Protein AF-A0A4P5T7S2-F1 (afdb_monomer_lite)

Foldseek 3Di:
DPPVVVVCVVDPVSVVVVVCVVVVVVVCVPPVVVVVPPPLQDDFPQDAADALLLVLLLVVCVVVVVLAAEAQFQDPDPVSCVVQNDGDGSNNCPLPVVGSGHPHHNDYYLLRQAPPDALQLLLVCQQPVCVVPVPDPDDHNVCQQVAARPQVCSLVVVVVSVVVPRPQDPLSSVCRSVLSLQQQADPDDCPSVCVRGNDPQHRYNRNPDRPGHTSSNSNSSNSNCRNVRGDCPPDDDDPDDPQPPVSVVVVVVVVVVVVVVVVVVVVVVVVVVVVVVVVVPDDDDDDDDDDDDDDDDPDDDDDDDDDDDDDDDDDDDDDDDDDDDDDDDDDDDDDDDDDDDDDDDDDDD

Structure (mmCIF, N/CA/C/O backbone):
data_AF-A0A4P5T7S2-F1
#
_entry.id   AF-A0A4P5T7S2-F1
#
loop_
_atom_site.group_PDB
_atom_site.id
_atom_site.type_symbol
_atom_site.label_atom_id
_atom_site.label_alt_id
_atom_site.label_comp_id
_atom_site.label_asym_id
_atom_site.label_entity_id
_atom_site.label_seq_id
_atom_site.pdbx_PDB_ins_code
_atom_site.Cartn_x
_atom_site.Cartn_y
_atom_site.Cartn_z
_atom_site.occupancy
_atom_site.B_iso_or_equiv
_atom_site.auth_seq_id
_atom_site.auth_comp_id
_atom_site.auth_asym_id
_atom_site.auth_atom_id
_atom_site.pdbx_PDB_model_num
ATOM 1 N N . MET A 1 1 ? 35.607 3.920 -42.012 1.00 50.94 1 MET A N 1
ATOM 2 C CA . MET A 1 1 ? 34.462 3.379 -41.242 1.00 50.94 1 MET A CA 1
ATOM 3 C C . MET A 1 1 ? 33.111 4.025 -41.580 1.00 50.94 1 MET A C 1
ATOM 5 O O . MET A 1 1 ? 32.111 3.364 -41.358 1.00 50.94 1 MET A O 1
ATOM 9 N N . LEU A 1 2 ? 33.037 5.221 -42.192 1.00 57.06 2 LEU A N 1
ATOM 10 C CA . LEU A 1 2 ? 31.757 5.911 -42.463 1.00 57.06 2 LEU A CA 1
ATOM 11 C C . LEU A 1 2 ? 30.868 5.343 -43.599 1.00 57.06 2 LEU A C 1
ATOM 13 O O . LEU A 1 2 ? 29.686 5.653 -43.637 1.00 57.06 2 LEU A O 1
ATOM 17 N N . HIS A 1 3 ? 31.366 4.480 -44.495 1.00 61.34 3 HIS A N 1
ATOM 18 C CA . HIS A 1 3 ? 30.567 3.980 -45.636 1.00 61.34 3 HIS A CA 1
ATOM 19 C C . HIS A 1 3 ? 29.549 2.863 -45.309 1.00 61.34 3 HIS A C 1
ATOM 21 O O . HIS A 1 3 ? 28.805 2.445 -46.193 1.00 61.34 3 HIS A O 1
ATOM 27 N N . HIS A 1 4 ? 29.501 2.352 -44.072 1.00 66.38 4 HIS A N 1
ATOM 28 C CA . HIS A 1 4 ? 28.576 1.269 -43.692 1.00 66.38 4 HIS A CA 1
ATOM 29 C C . HIS A 1 4 ? 27.225 1.773 -43.159 1.00 66.38 4 HIS A C 1
ATOM 31 O O . HIS A 1 4 ? 26.259 1.013 -43.170 1.00 66.38 4 HIS A O 1
ATOM 37 N N . HIS A 1 5 ? 27.136 3.046 -42.758 1.00 75.31 5 HIS A N 1
ATOM 38 C CA . HIS A 1 5 ? 25.901 3.649 -42.245 1.00 75.31 5 HIS A CA 1
ATOM 39 C C . HIS A 1 5 ? 24.880 3.929 -43.355 1.00 75.31 5 HIS A C 1
ATOM 41 O O . HIS A 1 5 ? 23.707 3.620 -43.185 1.00 75.31 5 HIS A O 1
ATOM 47 N N . ASP A 1 6 ? 25.335 4.361 -44.538 1.00 79.50 6 ASP A N 1
ATOM 48 C CA . ASP A 1 6 ? 24.474 4.644 -45.703 1.00 79.50 6 ASP A CA 1
ATOM 49 C C . ASP A 1 6 ? 23.625 3.423 -46.126 1.00 79.50 6 ASP A C 1
ATOM 51 O O . ASP A 1 6 ? 22.480 3.553 -46.550 1.00 79.50 6 ASP A O 1
ATOM 55 N N . LYS A 1 7 ? 24.140 2.199 -45.933 1.00 81.62 7 LYS A N 1
ATOM 56 C CA . LYS A 1 7 ? 23.388 0.957 -46.203 1.00 81.62 7 LYS A CA 1
ATOM 57 C C . LYS A 1 7 ? 22.261 0.705 -45.197 1.00 81.62 7 LYS A C 1
ATOM 59 O O . LYS A 1 7 ? 21.244 0.122 -45.564 1.00 81.62 7 LYS A O 1
ATOM 64 N N . ILE A 1 8 ? 22.461 1.104 -43.941 1.00 85.12 8 ILE A N 1
ATOM 65 C CA . ILE A 1 8 ? 21.478 0.954 -42.862 1.00 85.12 8 ILE A CA 1
ATOM 66 C C . ILE A 1 8 ? 20.410 2.044 -42.989 1.00 85.12 8 ILE A C 1
ATOM 68 O O . ILE A 1 8 ? 19.225 1.744 -42.915 1.00 85.12 8 ILE A O 1
ATOM 72 N N . GLU A 1 9 ? 20.816 3.284 -43.259 1.00 85.56 9 GLU A N 1
ATOM 73 C CA . GLU A 1 9 ? 19.915 4.437 -43.372 1.00 85.56 9 GLU A CA 1
ATOM 74 C C . GLU A 1 9 ? 18.983 4.350 -44.587 1.00 85.56 9 GLU A C 1
ATOM 76 O O . GLU A 1 9 ? 17.822 4.747 -44.507 1.00 85.56 9 GLU A O 1
ATOM 81 N N . ARG A 1 10 ? 19.443 3.765 -45.701 1.00 87.88 10 ARG A N 1
ATOM 82 C CA . ARG A 1 10 ? 18.606 3.563 -46.897 1.00 87.88 10 ARG A CA 1
ATOM 83 C C . ARG A 1 10 ? 17.616 2.405 -46.783 1.00 87.88 10 ARG A C 1
ATOM 85 O O . ARG A 1 10 ? 16.697 2.327 -47.595 1.00 87.88 10 ARG A O 1
ATOM 92 N N . ASN A 1 11 ? 17.793 1.494 -45.825 1.00 92.69 11 ASN A N 1
ATOM 93 C CA . ASN A 1 11 ? 16.918 0.337 -45.649 1.00 92.69 11 ASN A CA 1
ATOM 94 C C . ASN A 1 11 ? 16.133 0.449 -44.338 1.00 92.69 11 ASN A C 1
ATOM 96 O O . ASN A 1 11 ? 16.605 0.061 -43.269 1.00 92.69 11 ASN A O 1
ATOM 100 N N . SER A 1 12 ? 14.889 0.916 -44.441 1.00 93.25 12 SER A N 1
ATOM 101 C CA . SER A 1 12 ? 14.014 1.130 -43.286 1.00 93.25 12 SER A CA 1
ATOM 102 C C . SER A 1 12 ? 13.736 -0.146 -42.481 1.00 93.25 12 SER A C 1
ATOM 104 O O . SER A 1 12 ? 13.603 -0.071 -41.262 1.00 93.25 12 SER A O 1
ATOM 106 N N . ILE A 1 13 ? 13.693 -1.322 -43.123 1.00 95.38 13 ILE A N 1
ATOM 107 C CA . ILE A 1 13 ? 13.475 -2.604 -42.429 1.00 95.38 13 ILE A CA 1
ATOM 108 C C . ILE A 1 13 ? 14.713 -2.975 -41.608 1.00 95.38 13 ILE A C 1
ATOM 110 O O . ILE A 1 13 ? 14.594 -3.361 -40.447 1.00 95.38 13 ILE A O 1
ATOM 114 N N . LEU A 1 14 ? 15.907 -2.821 -42.186 1.00 92.69 14 LEU A N 1
ATOM 115 C CA . LEU A 1 14 ? 17.162 -3.096 -41.487 1.00 92.69 14 LEU A CA 1
ATOM 116 C C . LEU A 1 14 ? 17.350 -2.158 -40.286 1.00 92.69 14 LEU A C 1
ATOM 118 O O . LEU A 1 14 ? 17.702 -2.620 -39.202 1.00 92.69 14 LEU A O 1
ATOM 122 N N . LEU A 1 15 ? 17.065 -0.863 -40.456 1.00 94.25 15 LEU A N 1
ATOM 123 C CA . LEU A 1 15 ? 17.128 0.115 -39.370 1.00 94.25 15 LEU A CA 1
ATOM 124 C C . LEU A 1 15 ? 16.147 -0.225 -38.236 1.00 94.25 15 LEU A C 1
ATOM 126 O O . LEU A 1 15 ? 16.528 -0.173 -37.064 1.00 94.25 15 LEU A O 1
ATOM 130 N N . LEU A 1 16 ? 14.913 -0.625 -38.569 1.00 96.00 16 LEU A N 1
ATOM 131 C CA . LEU A 1 16 ? 13.908 -1.034 -37.585 1.00 96.00 16 LEU A CA 1
ATOM 132 C C . LEU A 1 16 ? 14.378 -2.249 -36.775 1.00 96.00 16 LEU A C 1
ATOM 134 O O . LEU A 1 16 ? 14.323 -2.219 -35.547 1.00 96.00 16 LEU A O 1
ATOM 138 N N . ILE A 1 17 ? 14.883 -3.291 -37.444 1.00 96.56 17 ILE A N 1
ATOM 139 C CA . ILE A 1 17 ? 15.377 -4.508 -36.782 1.00 96.56 17 ILE A CA 1
ATOM 140 C C . ILE A 1 17 ? 16.526 -4.174 -35.828 1.00 96.56 17 ILE A C 1
ATOM 142 O O . ILE A 1 17 ? 16.502 -4.588 -34.670 1.00 96.56 17 ILE A O 1
ATOM 146 N N . LEU A 1 18 ? 17.512 -3.396 -36.282 1.00 94.69 18 LEU A N 1
ATOM 147 C CA . LEU A 1 18 ? 18.648 -3.007 -35.445 1.00 94.69 18 LEU A CA 1
ATOM 148 C C . LEU A 1 18 ? 18.206 -2.175 -34.236 1.00 94.69 18 LEU A C 1
ATOM 150 O O . LEU A 1 18 ? 18.697 -2.394 -33.133 1.00 94.69 18 LEU A O 1
ATOM 154 N N . THR A 1 19 ? 17.232 -1.283 -34.417 1.00 95.62 19 THR A N 1
ATOM 155 C CA . THR A 1 19 ? 16.663 -0.482 -33.323 1.00 95.62 19 THR A CA 1
ATOM 156 C C . THR A 1 19 ? 15.980 -1.362 -32.280 1.00 95.62 19 THR A C 1
ATOM 158 O O . THR A 1 19 ? 16.246 -1.221 -31.087 1.00 95.62 19 THR A O 1
ATOM 161 N N . VAL A 1 20 ? 15.150 -2.315 -32.717 1.00 97.50 20 VAL A N 1
ATOM 162 C CA . VAL A 1 20 ? 14.478 -3.263 -31.816 1.00 97.50 20 VAL A CA 1
ATOM 163 C C . VAL A 1 20 ? 15.498 -4.092 -31.038 1.00 97.50 20 VAL A C 1
ATOM 165 O O . VAL A 1 20 ? 15.340 -4.255 -29.829 1.00 97.50 20 VAL A O 1
ATOM 168 N N . ILE A 1 21 ? 16.563 -4.569 -31.691 1.00 97.31 21 ILE A N 1
ATOM 169 C CA . ILE A 1 21 ? 17.635 -5.325 -31.027 1.00 97.31 21 ILE A CA 1
ATOM 170 C C . ILE A 1 21 ? 18.301 -4.472 -29.944 1.00 97.31 21 ILE A C 1
ATOM 172 O O . ILE A 1 21 ? 18.406 -4.918 -28.805 1.00 97.31 21 ILE A O 1
ATOM 176 N N . VAL A 1 22 ? 18.703 -3.239 -30.266 1.00 96.44 22 VAL A N 1
ATOM 177 C CA . VAL A 1 22 ? 19.395 -2.353 -29.317 1.00 96.44 22 VAL A CA 1
ATOM 178 C C . VAL A 1 22 ? 18.514 -2.021 -28.108 1.00 96.44 22 VAL A C 1
ATOM 180 O O . VAL A 1 22 ? 18.984 -2.120 -26.977 1.00 96.44 22 VAL A O 1
ATOM 183 N N . ILE A 1 23 ? 17.231 -1.705 -28.317 1.00 97.06 23 ILE A N 1
ATOM 184 C CA . ILE A 1 23 ? 16.282 -1.431 -27.222 1.00 97.06 23 ILE A CA 1
ATOM 185 C C . ILE A 1 23 ? 16.055 -2.683 -26.361 1.00 97.06 23 ILE A C 1
ATOM 187 O O . ILE A 1 23 ? 16.009 -2.596 -25.134 1.00 97.06 23 ILE A O 1
ATOM 191 N N . SER A 1 24 ? 15.955 -3.859 -26.987 1.00 97.31 24 SER A N 1
ATOM 192 C CA . SER A 1 24 ? 15.697 -5.120 -26.280 1.00 97.31 24 SER A CA 1
ATOM 193 C C . SER A 1 24 ? 16.845 -5.528 -25.360 1.00 97.31 24 SER A C 1
ATOM 195 O O . SER A 1 24 ? 16.594 -6.132 -24.320 1.00 97.31 24 SER A O 1
ATOM 197 N N . ILE A 1 25 ? 18.095 -5.186 -25.697 1.00 97.38 25 ILE A N 1
ATOM 198 C CA . ILE A 1 25 ? 19.260 -5.511 -24.860 1.00 97.38 25 ILE A CA 1
ATOM 199 C C . ILE A 1 25 ? 19.120 -4.892 -23.462 1.00 97.38 25 ILE A C 1
ATOM 201 O O . ILE A 1 25 ? 19.343 -5.595 -22.480 1.00 97.38 25 ILE A O 1
ATOM 205 N N . GLY A 1 26 ? 18.697 -3.625 -23.357 1.00 95.19 26 GLY A N 1
ATOM 206 C CA . GLY A 1 26 ? 18.494 -2.965 -22.061 1.00 95.19 26 GLY A CA 1
ATOM 207 C C . GLY A 1 26 ? 17.450 -3.685 -21.204 1.00 95.19 26 GLY A C 1
ATOM 208 O O . GLY A 1 26 ? 17.730 -4.071 -20.071 1.00 95.19 26 GLY A O 1
ATOM 209 N N . GLY A 1 27 ? 16.285 -3.982 -21.789 1.00 93.62 27 GLY A N 1
ATOM 210 C CA . GLY A 1 27 ? 15.221 -4.713 -21.094 1.00 93.62 27 GLY A CA 1
ATOM 211 C C . GLY A 1 27 ? 15.638 -6.122 -20.663 1.00 93.62 27 GLY A C 1
ATOM 212 O O . GLY A 1 27 ? 15.324 -6.546 -19.553 1.00 93.62 27 GLY A O 1
ATOM 213 N N . ILE A 1 28 ? 16.387 -6.846 -21.503 1.00 95.31 28 ILE A N 1
ATOM 214 C CA . ILE A 1 28 ? 16.878 -8.188 -21.164 1.00 95.31 28 ILE A CA 1
ATOM 215 C C . ILE A 1 28 ? 17.873 -8.126 -20.003 1.00 95.31 28 ILE A C 1
ATOM 217 O O . ILE A 1 28 ? 17.766 -8.934 -19.086 1.00 95.31 28 ILE A O 1
ATOM 221 N N . VAL A 1 29 ? 18.822 -7.188 -20.022 1.00 95.31 29 VAL A N 1
ATOM 222 C CA . VAL A 1 29 ? 19.871 -7.089 -18.995 1.00 95.31 29 VAL A CA 1
ATOM 223 C C . VAL A 1 29 ? 19.312 -6.641 -17.643 1.00 95.31 29 VAL A C 1
ATOM 225 O O . VAL A 1 29 ? 19.772 -7.135 -16.618 1.00 95.31 29 VAL A O 1
ATOM 228 N N . GLU A 1 30 ? 18.316 -5.756 -17.615 1.00 91.94 30 GLU A N 1
ATOM 229 C CA . GLU A 1 30 ? 17.758 -5.236 -16.359 1.00 91.94 30 GLU A CA 1
ATOM 230 C C . GLU A 1 30 ? 16.658 -6.133 -15.770 1.00 91.94 30 GLU A C 1
ATOM 232 O O . GLU A 1 30 ? 16.634 -6.362 -14.563 1.00 91.94 30 GLU A O 1
ATOM 237 N N . ILE A 1 31 ? 15.754 -6.673 -16.598 1.00 90.81 31 ILE A N 1
ATOM 238 C CA . ILE A 1 31 ? 14.536 -7.353 -16.119 1.00 90.81 31 ILE A CA 1
ATOM 239 C C . ILE A 1 31 ? 14.752 -8.861 -15.943 1.00 90.81 31 ILE A C 1
ATOM 241 O O . ILE A 1 31 ? 14.339 -9.438 -14.938 1.00 90.81 31 ILE A O 1
ATOM 245 N N . VAL A 1 32 ? 15.387 -9.536 -16.910 1.00 91.31 32 VAL A N 1
ATOM 246 C CA . VAL A 1 32 ? 15.470 -11.011 -16.913 1.00 91.31 32 VAL A CA 1
ATOM 247 C C . VAL A 1 32 ? 16.246 -11.566 -15.711 1.00 91.31 32 VAL A C 1
ATOM 249 O O . VAL A 1 32 ? 15.789 -12.566 -15.148 1.00 91.31 32 VAL A O 1
ATOM 252 N N . PRO A 1 33 ? 17.371 -10.968 -15.263 1.00 89.75 33 PRO A N 1
ATOM 253 C CA . PRO A 1 33 ? 18.061 -11.446 -14.070 1.00 89.75 33 PRO A CA 1
ATOM 254 C C . PRO A 1 33 ? 17.191 -11.404 -12.811 1.00 89.75 33 PRO A C 1
ATOM 256 O O . PRO A 1 33 ? 17.269 -12.331 -12.011 1.00 89.75 33 PRO A O 1
ATOM 259 N N . LEU A 1 34 ? 16.307 -10.411 -12.661 1.00 87.56 34 LEU A N 1
ATOM 260 C CA . LEU A 1 34 ? 15.449 -10.272 -11.477 1.00 87.56 34 LEU A CA 1
ATOM 261 C C . LEU A 1 34 ? 14.494 -11.460 -11.279 1.00 87.56 34 LEU A C 1
ATOM 263 O O . LEU A 1 34 ? 14.161 -11.771 -10.142 1.00 87.56 34 LEU A O 1
ATOM 267 N N . PHE A 1 35 ? 14.111 -12.170 -12.348 1.00 84.00 35 PHE A N 1
ATOM 268 C CA . PHE A 1 35 ? 13.295 -13.390 -12.256 1.00 84.00 35 PHE A CA 1
ATOM 269 C C . PHE A 1 35 ? 14.074 -14.635 -11.807 1.00 84.00 35 PHE A C 1
ATOM 271 O O . PHE A 1 35 ? 13.464 -15.619 -11.399 1.00 84.00 35 PHE A O 1
ATOM 278 N N . ARG A 1 36 ? 15.409 -14.633 -11.930 1.00 76.06 36 ARG A N 1
ATOM 279 C CA . ARG A 1 36 ? 16.274 -15.772 -11.564 1.00 76.06 36 ARG A CA 1
ATOM 280 C C . ARG A 1 36 ? 17.034 -15.568 -10.262 1.00 76.06 36 ARG A C 1
ATOM 282 O O . ARG A 1 36 ? 17.617 -16.517 -9.744 1.00 76.06 36 ARG A O 1
ATOM 289 N N . LEU A 1 37 ? 17.063 -14.343 -9.755 1.00 62.50 37 LEU A N 1
ATOM 290 C CA . LEU A 1 37 ? 17.677 -14.033 -8.481 1.00 62.50 37 LEU A CA 1
ATOM 291 C C . LEU A 1 37 ? 16.737 -14.495 -7.364 1.00 62.50 37 LEU A C 1
ATOM 293 O O . LEU A 1 37 ? 15.901 -13.739 -6.891 1.00 62.50 37 LEU A O 1
ATOM 297 N N . GLU A 1 38 ? 16.933 -15.720 -6.873 1.00 58.66 38 GLU A N 1
ATOM 298 C CA . GLU A 1 38 ? 16.389 -16.147 -5.569 1.00 58.66 38 GLU A CA 1
ATOM 299 C C . GLU A 1 38 ? 16.830 -15.199 -4.428 1.00 58.66 38 GLU A C 1
ATOM 301 O O . GLU A 1 38 ? 16.265 -15.214 -3.341 1.00 58.66 38 GLU A O 1
ATOM 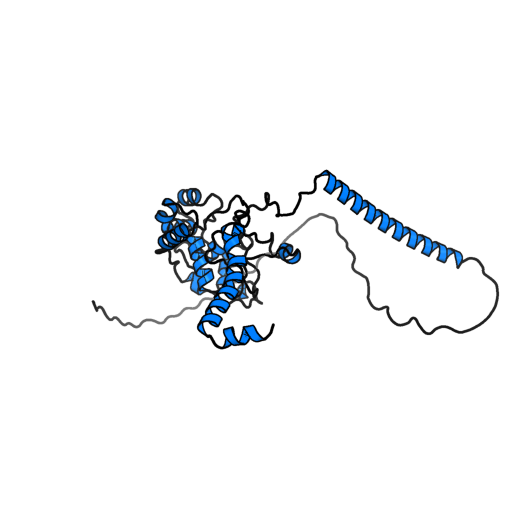306 N N . THR A 1 39 ? 17.837 -14.355 -4.682 1.00 49.97 39 THR A N 1
ATOM 307 C CA . THR A 1 39 ? 18.442 -13.401 -3.751 1.00 49.97 39 THR A CA 1
ATOM 308 C C . THR A 1 39 ? 17.732 -12.050 -3.648 1.00 49.97 39 THR A C 1
ATOM 310 O O . THR A 1 39 ? 18.051 -11.306 -2.726 1.00 49.97 39 THR A O 1
ATOM 313 N N . THR A 1 40 ? 16.825 -11.668 -4.561 1.00 53.28 40 THR A N 1
ATOM 314 C CA . THR A 1 40 ? 16.064 -10.408 -4.398 1.00 53.28 40 THR A CA 1
ATOM 315 C C . THR A 1 40 ? 14.959 -10.536 -3.360 1.00 53.28 40 THR A C 1
ATOM 317 O O . THR A 1 40 ? 14.556 -9.528 -2.791 1.00 53.28 40 THR A O 1
ATOM 320 N N . ILE A 1 41 ? 14.491 -11.750 -3.067 1.00 58.09 41 ILE A N 1
ATOM 321 C CA . ILE A 1 41 ? 13.577 -12.000 -1.955 1.00 58.09 41 ILE A CA 1
ATOM 322 C C . ILE A 1 41 ? 14.409 -12.523 -0.790 1.00 58.09 41 ILE A C 1
ATOM 324 O O . ILE A 1 41 ? 14.677 -13.716 -0.667 1.00 58.09 41 ILE A O 1
ATOM 328 N N . GLU A 1 42 ? 14.850 -11.604 0.065 1.00 62.22 42 GLU A N 1
ATOM 329 C CA . GLU A 1 42 ? 15.455 -11.962 1.344 1.00 62.22 42 GLU A CA 1
ATOM 330 C C . GLU A 1 42 ? 14.496 -12.887 2.106 1.00 62.22 42 GLU A C 1
ATOM 332 O O . GLU A 1 42 ? 13.287 -12.641 2.166 1.00 62.22 42 GLU A O 1
ATOM 337 N N . LYS A 1 43 ? 15.023 -13.986 2.660 1.00 60.19 43 LYS A N 1
ATOM 338 C CA . LYS A 1 43 ? 14.226 -14.917 3.463 1.00 60.19 43 LYS A CA 1
ATOM 339 C C . LYS A 1 43 ? 13.802 -14.204 4.739 1.00 60.19 43 LYS A C 1
ATOM 341 O O . LYS A 1 43 ? 14.561 -14.147 5.700 1.00 60.19 43 LYS A O 1
ATOM 346 N N . VAL A 1 44 ? 12.595 -13.658 4.728 1.00 68.00 44 VAL A N 1
ATOM 347 C CA . VAL A 1 44 ? 11.988 -13.037 5.898 1.00 68.00 44 VAL A CA 1
ATOM 348 C C . VAL A 1 44 ? 10.945 -13.953 6.493 1.00 68.00 44 VAL A C 1
ATOM 350 O O . VAL A 1 44 ? 10.019 -14.418 5.827 1.00 68.00 44 VAL A O 1
ATOM 353 N N . GLU A 1 45 ? 11.110 -14.215 7.778 1.00 72.94 45 GLU A N 1
ATOM 354 C CA . GLU A 1 45 ? 10.106 -14.911 8.557 1.00 72.94 45 GLU A CA 1
ATOM 355 C C . GLU A 1 45 ? 8.939 -13.960 8.847 1.00 72.94 45 GLU A C 1
ATOM 357 O O . GLU A 1 45 ? 9.129 -12.782 9.151 1.00 72.94 45 GLU A O 1
ATOM 362 N N . GLY A 1 46 ? 7.714 -14.479 8.757 1.00 78.56 46 GLY A N 1
ATOM 363 C CA . GLY A 1 46 ? 6.508 -13.753 9.161 1.00 78.56 46 GLY A CA 1
ATOM 364 C C . GLY A 1 46 ? 5.741 -13.038 8.046 1.00 78.56 46 GLY A C 1
ATOM 365 O O . GLY A 1 46 ? 4.602 -12.636 8.292 1.00 78.56 46 GLY A O 1
ATOM 366 N N . MET A 1 47 ? 6.279 -12.947 6.822 1.00 86.69 47 MET A N 1
ATOM 367 C CA . MET A 1 47 ? 5.509 -12.424 5.686 1.00 86.69 47 MET A CA 1
ATOM 368 C C . MET A 1 47 ? 4.337 -13.349 5.346 1.00 86.69 47 MET A C 1
ATOM 370 O O . MET A 1 47 ? 4.513 -14.528 5.038 1.00 86.69 47 MET A O 1
ATOM 374 N N . ARG A 1 48 ? 3.132 -12.781 5.358 1.00 92.75 48 ARG A N 1
ATOM 375 C CA . ARG A 1 48 ? 1.880 -13.435 4.962 1.00 92.75 48 ARG A CA 1
ATOM 376 C C . ARG A 1 48 ? 1.204 -12.641 3.844 1.00 92.75 48 ARG A C 1
ATOM 378 O O . ARG A 1 48 ? 1.443 -11.436 3.746 1.00 92.75 48 ARG A O 1
ATOM 385 N N . PRO A 1 49 ? 0.337 -13.266 3.033 1.00 94.94 49 PRO A N 1
ATOM 386 C CA . PRO A 1 49 ? -0.523 -12.508 2.138 1.00 94.94 49 PRO A CA 1
ATOM 387 C C . PRO A 1 49 ? -1.494 -11.617 2.931 1.00 94.94 49 PRO A C 1
ATOM 389 O O . PRO A 1 49 ? -1.824 -11.901 4.092 1.00 94.94 49 PRO A O 1
ATOM 392 N N . TYR A 1 50 ? -1.965 -10.544 2.294 1.00 96.88 50 TYR A N 1
ATOM 393 C CA . TYR A 1 50 ? -2.988 -9.670 2.868 1.00 96.88 50 TYR A CA 1
ATOM 394 C C . TYR A 1 50 ? -4.262 -10.457 3.173 1.00 96.88 50 TYR A C 1
ATOM 396 O O . TYR A 1 50 ? -4.656 -11.344 2.404 1.00 96.88 50 TYR A O 1
ATOM 404 N N . THR A 1 51 ? -4.926 -10.117 4.274 1.00 97.81 51 THR A N 1
ATOM 405 C CA . THR A 1 51 ? -6.292 -10.584 4.513 1.00 97.81 51 THR A CA 1
ATOM 406 C C . THR A 1 51 ? -7.239 -9.997 3.456 1.00 97.81 51 THR A C 1
ATOM 408 O O . THR A 1 51 ? -6.887 -9.035 2.768 1.00 97.81 51 THR A O 1
ATOM 411 N N . PRO A 1 52 ? -8.463 -10.524 3.305 1.00 97.88 52 PRO A N 1
ATOM 412 C CA . PRO A 1 52 ? -9.391 -10.020 2.296 1.00 97.88 52 PRO A CA 1
ATOM 413 C C . PRO A 1 52 ? -9.801 -8.553 2.536 1.00 97.88 52 PRO A C 1
ATOM 415 O O . PRO A 1 52 ? -9.954 -7.800 1.575 1.00 97.88 52 PRO A O 1
ATOM 418 N N . LEU A 1 53 ? -9.912 -8.115 3.799 1.00 97.94 53 LEU A N 1
ATOM 419 C CA . LEU A 1 53 ? -10.199 -6.714 4.136 1.00 97.94 53 LEU A CA 1
ATOM 420 C C . LEU A 1 53 ? -9.003 -5.797 3.836 1.00 97.94 53 LEU A C 1
ATOM 422 O O . LEU A 1 53 ? -9.177 -4.756 3.203 1.00 97.94 53 LEU A O 1
ATOM 426 N N . GLU A 1 54 ? -7.787 -6.217 4.205 1.00 98.00 54 GLU A N 1
ATOM 427 C CA . GLU A 1 54 ? -6.545 -5.499 3.886 1.00 98.00 54 GLU A CA 1
ATOM 428 C C . GLU A 1 54 ? -6.361 -5.380 2.364 1.00 98.00 54 GLU A C 1
ATOM 430 O O . GLU A 1 54 ? -5.988 -4.324 1.854 1.00 98.00 54 GLU A O 1
ATOM 435 N N . LEU A 1 55 ? -6.677 -6.439 1.612 1.00 98.12 55 LEU A N 1
ATOM 436 C CA . LEU A 1 55 ? -6.614 -6.442 0.153 1.00 98.12 55 LEU A CA 1
ATOM 437 C C . LEU A 1 55 ? -7.636 -5.474 -0.463 1.00 98.12 55 LEU A C 1
ATOM 439 O O . LEU A 1 55 ? -7.303 -4.731 -1.392 1.00 98.12 55 LEU A O 1
ATOM 443 N N . ALA A 1 56 ? -8.864 -5.438 0.062 1.00 98.19 56 ALA A N 1
ATOM 444 C CA . ALA A 1 56 ? -9.862 -4.449 -0.339 1.00 98.19 56 ALA A CA 1
ATOM 445 C C . ALA A 1 56 ? -9.378 -3.017 -0.039 1.00 98.19 56 ALA A C 1
ATOM 447 O O . ALA A 1 56 ? -9.488 -2.134 -0.894 1.00 98.19 56 ALA A O 1
ATOM 448 N N . GLY A 1 57 ? -8.749 -2.804 1.119 1.00 98.06 57 GLY A N 1
ATOM 449 C CA . GLY A 1 57 ? -8.111 -1.545 1.496 1.00 98.06 57 GLY A CA 1
ATOM 450 C C . GLY A 1 57 ? -6.993 -1.127 0.549 1.00 98.06 57 GLY A C 1
ATOM 451 O O . GLY A 1 57 ? -6.963 0.015 0.096 1.00 98.06 57 GLY A O 1
ATOM 452 N N . ALA A 1 58 ? -6.125 -2.061 0.157 1.00 97.94 58 ALA A N 1
ATOM 453 C CA . ALA A 1 58 ? -5.066 -1.824 -0.821 1.00 97.94 58 ALA A CA 1
ATOM 454 C C . ALA A 1 58 ? -5.634 -1.429 -2.197 1.00 97.94 58 ALA A C 1
ATOM 456 O O . ALA A 1 58 ? -5.075 -0.578 -2.894 1.00 97.94 58 ALA A O 1
ATOM 457 N N . LYS A 1 59 ? -6.768 -2.014 -2.613 1.00 97.88 59 LYS A N 1
ATOM 458 C CA . LYS A 1 59 ? -7.481 -1.604 -3.837 1.00 97.88 59 LYS A CA 1
ATOM 459 C C . LYS A 1 59 ? -8.027 -0.184 -3.721 1.00 97.88 59 LYS A C 1
ATOM 461 O O . LYS A 1 59 ? -7.900 0.577 -4.677 1.00 97.88 59 LYS A O 1
ATOM 466 N N . ILE A 1 60 ? -8.585 0.188 -2.570 1.00 98.19 60 ILE A N 1
ATOM 467 C CA . ILE A 1 60 ? -9.075 1.548 -2.309 1.00 98.19 60 ILE A CA 1
ATOM 468 C C . ILE A 1 60 ? -7.912 2.546 -2.304 1.00 98.19 60 ILE A C 1
ATOM 470 O O . ILE A 1 60 ? -7.984 3.551 -3.001 1.00 98.19 60 ILE A O 1
ATOM 474 N N . TYR A 1 61 ? -6.803 2.232 -1.632 1.00 98.50 61 TYR A N 1
ATOM 475 C CA . TYR A 1 61 ? -5.582 3.045 -1.636 1.00 98.50 61 TYR A CA 1
ATOM 476 C C . TYR A 1 61 ? -5.093 3.347 -3.064 1.00 98.50 61 TYR A C 1
ATOM 478 O O . TYR A 1 61 ? -4.751 4.486 -3.394 1.00 98.50 61 TYR A O 1
ATOM 486 N N . LYS A 1 62 ? -5.123 2.333 -3.941 1.00 97.81 62 LYS A N 1
ATOM 487 C CA . LYS A 1 62 ? -4.811 2.479 -5.370 1.00 97.81 62 LYS A CA 1
ATOM 488 C C . LYS A 1 62 ? -5.858 3.312 -6.113 1.00 97.81 62 LYS A C 1
ATOM 490 O O . LYS A 1 62 ? -5.488 4.209 -6.864 1.00 97.81 62 LYS A O 1
ATOM 495 N N . ARG A 1 63 ? -7.150 3.046 -5.902 1.00 97.75 63 ARG A N 1
ATOM 496 C CA . ARG A 1 63 ? -8.264 3.763 -6.548 1.00 97.75 63 ARG A CA 1
ATOM 497 C C . ARG A 1 63 ? -8.236 5.260 -6.246 1.00 97.75 63 ARG A C 1
ATOM 499 O O . ARG A 1 63 ? -8.454 6.060 -7.146 1.00 97.75 63 ARG A O 1
ATOM 506 N N . GLU A 1 64 ? -7.960 5.617 -4.997 1.00 98.00 64 GLU A N 1
ATOM 507 C CA . GLU A 1 64 ? -7.907 7.006 -4.535 1.00 98.00 64 GLU A CA 1
ATOM 508 C C . GLU A 1 64 ? -6.588 7.714 -4.888 1.00 98.00 64 GLU A C 1
ATOM 510 O O . GLU A 1 64 ? -6.431 8.906 -4.634 1.00 98.00 64 GLU A O 1
ATOM 515 N N . GLY A 1 65 ? -5.623 7.007 -5.487 1.00 97.31 65 GLY A N 1
ATOM 516 C CA . GLY A 1 65 ? -4.369 7.609 -5.931 1.00 97.31 65 GLY A CA 1
ATOM 517 C C . GLY A 1 65 ? -3.443 8.027 -4.789 1.00 97.31 65 GLY A C 1
ATOM 518 O O . GLY A 1 65 ? -2.594 8.900 -4.980 1.00 97.31 65 GLY A O 1
ATOM 519 N N . CYS A 1 66 ? -3.565 7.415 -3.604 1.00 97.88 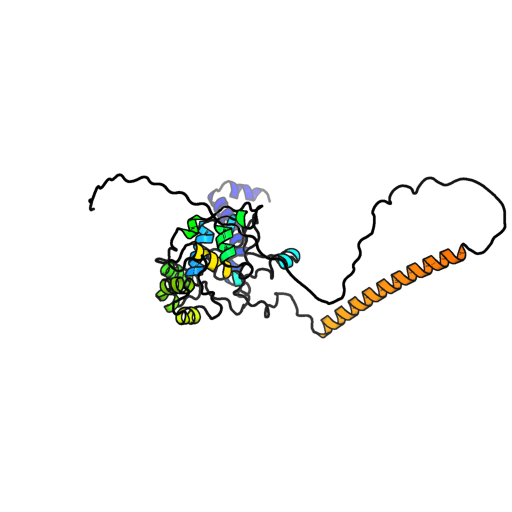66 CYS A N 1
ATOM 520 C CA . CYS A 1 66 ? -2.754 7.763 -2.434 1.00 97.88 66 CYS A CA 1
ATOM 521 C C . CYS A 1 66 ? -1.243 7.656 -2.719 1.00 97.88 66 CYS A C 1
ATOM 523 O O . CYS A 1 66 ? -0.464 8.492 -2.255 1.00 97.88 66 CYS A O 1
ATOM 525 N N . TYR A 1 67 ? -0.849 6.703 -3.572 1.00 96.81 67 TYR A N 1
ATOM 526 C CA . TYR A 1 67 ? 0.525 6.505 -4.052 1.00 96.81 67 TYR A CA 1
ATOM 527 C C . TYR A 1 67 ? 1.131 7.733 -4.762 1.00 96.81 67 TYR A C 1
ATOM 529 O O . TYR A 1 67 ? 2.350 7.863 -4.848 1.00 96.81 67 TYR A O 1
ATOM 537 N N . GLY A 1 68 ? 0.305 8.653 -5.277 1.00 97.00 68 GLY A N 1
ATOM 538 C CA . GLY A 1 68 ? 0.773 9.886 -5.917 1.00 97.00 68 GLY A CA 1
ATOM 539 C C . GLY A 1 68 ? 1.338 10.913 -4.929 1.00 97.00 68 GLY A C 1
ATOM 540 O O . GLY A 1 68 ? 2.112 11.791 -5.320 1.00 97.00 68 GLY A O 1
ATOM 541 N N . CYS A 1 69 ? 0.973 10.798 -3.650 1.00 97.94 69 CYS A N 1
ATOM 542 C CA . CYS A 1 69 ? 1.418 11.686 -2.576 1.00 97.94 69 CYS A CA 1
ATOM 543 C C . CYS A 1 69 ? 2.278 10.976 -1.529 1.00 97.94 69 CYS A C 1
ATOM 545 O O . CYS A 1 69 ? 3.092 11.642 -0.886 1.00 97.94 69 CYS A O 1
ATOM 547 N N . HIS A 1 70 ? 2.088 9.671 -1.353 1.00 98.25 70 HIS A N 1
ATOM 548 C CA . HIS A 1 70 ? 2.707 8.869 -0.310 1.00 98.25 70 HIS A CA 1
ATOM 549 C C . HIS A 1 70 ? 3.511 7.722 -0.908 1.00 98.25 70 HIS A C 1
ATOM 551 O O . HIS A 1 70 ? 2.997 6.932 -1.697 1.00 98.25 70 HIS A O 1
ATOM 557 N N . SER A 1 71 ? 4.765 7.597 -0.486 1.00 97.38 71 SER A N 1
ATOM 558 C CA . SER A 1 71 ? 5.582 6.433 -0.808 1.00 97.38 71 SER A CA 1
ATOM 559 C C . SER A 1 71 ? 5.419 5.327 0.220 1.00 97.38 71 SER A C 1
ATOM 561 O O . SER A 1 71 ? 5.146 5.588 1.390 1.00 97.38 71 SER A O 1
ATOM 563 N N . GLN A 1 72 ? 5.641 4.093 -0.218 1.00 97.06 72 GLN A N 1
ATOM 564 C CA . GLN A 1 72 ? 5.806 2.939 0.661 1.00 97.06 72 GLN A CA 1
ATOM 565 C C . GLN A 1 72 ? 7.183 2.312 0.425 1.00 97.06 72 GLN A C 1
ATOM 567 O O . GLN A 1 72 ? 7.294 1.151 0.045 1.00 97.06 72 GLN A O 1
ATOM 572 N N . GLN A 1 73 ? 8.238 3.119 0.579 1.00 96.19 73 GLN A N 1
ATOM 573 C CA . GLN A 1 73 ? 9.618 2.664 0.442 1.00 96.19 73 GLN A CA 1
ATOM 574 C C . GLN A 1 73 ? 10.559 3.573 1.238 1.00 96.19 73 GLN A C 1
ATOM 576 O O . GLN A 1 73 ? 10.928 4.663 0.790 1.00 96.19 73 GLN A O 1
ATOM 581 N N . VAL A 1 74 ? 10.990 3.105 2.407 1.00 95.31 74 VAL A N 1
ATOM 582 C CA . VAL A 1 74 ? 11.983 3.800 3.234 1.00 95.31 74 VAL A CA 1
ATOM 583 C C . VAL A 1 74 ? 13.376 3.490 2.695 1.00 95.31 74 VAL A C 1
ATOM 585 O O . VAL A 1 74 ? 13.749 2.325 2.556 1.00 95.31 74 VAL A O 1
ATOM 588 N N . ARG A 1 75 ? 14.163 4.525 2.393 1.00 94.69 75 ARG A N 1
ATOM 589 C CA . ARG A 1 75 ? 15.535 4.373 1.890 1.00 94.69 75 ARG A CA 1
ATOM 590 C C . ARG A 1 75 ? 16.508 4.078 3.033 1.00 94.69 75 ARG A C 1
ATOM 592 O O . ARG A 1 75 ? 16.253 4.396 4.187 1.00 94.69 75 ARG A O 1
ATOM 599 N N . VAL A 1 76 ? 17.683 3.552 2.688 1.00 92.94 76 VAL A N 1
ATOM 600 C CA . VAL A 1 76 ? 18.763 3.183 3.632 1.00 92.94 76 VAL A CA 1
ATOM 601 C C . VAL A 1 76 ? 19.491 4.374 4.280 1.00 92.94 76 VAL A C 1
ATOM 603 O O . VAL A 1 76 ? 20.518 4.202 4.933 1.00 92.94 76 VAL A O 1
ATOM 606 N N . LEU A 1 77 ? 19.003 5.599 4.083 1.00 92.88 77 LEU A N 1
ATOM 607 C CA . LEU A 1 77 ? 19.625 6.796 4.637 1.00 92.88 77 LEU A CA 1
ATOM 608 C C . LEU A 1 77 ? 19.288 6.922 6.127 1.00 92.88 77 LEU A C 1
ATOM 610 O O . LEU A 1 77 ? 18.163 6.653 6.545 1.00 92.88 77 LEU A O 1
ATOM 614 N N . ARG A 1 78 ? 20.258 7.356 6.939 1.00 91.69 78 ARG A N 1
ATOM 615 C CA . ARG A 1 78 ? 20.092 7.462 8.398 1.00 91.69 78 ARG A CA 1
ATOM 616 C C . ARG A 1 78 ? 18.907 8.352 8.789 1.00 91.69 78 ARG A C 1
ATOM 618 O O . ARG A 1 78 ? 18.171 8.011 9.706 1.00 91.69 78 ARG A O 1
ATOM 625 N N . ASP A 1 79 ? 18.740 9.480 8.109 1.00 95.19 79 ASP A N 1
ATOM 626 C CA . ASP A 1 79 ? 17.660 10.441 8.348 1.00 95.19 79 ASP A CA 1
ATOM 627 C C . ASP A 1 79 ? 16.273 9.854 8.047 1.00 95.19 79 ASP A C 1
ATOM 629 O O . ASP A 1 79 ? 15.314 10.125 8.769 1.00 95.19 79 ASP A O 1
ATOM 633 N N . GLU A 1 80 ? 16.161 9.013 7.019 1.00 94.25 80 GLU A N 1
ATOM 634 C CA . GLU A 1 80 ? 14.928 8.277 6.737 1.00 94.25 80 GLU A CA 1
ATOM 635 C C . GLU A 1 80 ? 14.657 7.194 7.760 1.00 94.25 80 GLU A C 1
ATOM 637 O O . GLU A 1 80 ? 13.514 7.045 8.187 1.00 94.25 80 GLU A O 1
ATOM 642 N N . VAL A 1 81 ? 15.696 6.479 8.187 1.00 92.94 81 VAL A N 1
ATOM 643 C CA . VAL A 1 81 ? 15.548 5.434 9.196 1.00 92.94 81 VAL A CA 1
ATOM 644 C C . VAL A 1 81 ? 15.109 6.022 10.535 1.00 92.94 81 VAL A C 1
ATOM 646 O O . VAL A 1 81 ? 14.217 5.486 11.185 1.00 92.94 81 VAL A O 1
ATOM 649 N N . GLU A 1 82 ? 15.676 7.163 10.924 1.00 92.62 82 GLU A N 1
ATOM 650 C CA . GLU A 1 82 ? 15.300 7.885 12.142 1.00 92.62 82 GLU A CA 1
ATOM 651 C C . GLU A 1 82 ? 13.857 8.414 12.073 1.00 92.62 82 GLU A C 1
ATOM 653 O O . GLU A 1 82 ? 13.138 8.392 13.070 1.00 92.62 82 GLU A O 1
ATOM 658 N N . ARG A 1 83 ? 13.398 8.839 10.888 1.00 94.06 83 ARG A N 1
ATOM 659 C CA . ARG A 1 83 ? 12.044 9.376 10.689 1.00 94.06 83 ARG A CA 1
ATOM 660 C C . ARG A 1 83 ? 10.968 8.296 10.568 1.00 94.06 83 ARG A C 1
ATOM 662 O O . ARG A 1 83 ? 9.883 8.436 11.131 1.00 94.06 83 ARG A O 1
ATOM 669 N N . TYR A 1 84 ? 11.220 7.263 9.772 1.00 94.38 84 TYR A N 1
ATOM 670 C CA . TYR A 1 84 ? 10.203 6.293 9.368 1.00 94.38 84 TYR A CA 1
ATOM 671 C C . TYR A 1 84 ? 10.378 4.930 10.034 1.00 94.38 84 TYR A C 1
ATOM 673 O O . TYR A 1 84 ? 9.375 4.254 10.256 1.00 94.38 84 TYR A O 1
ATOM 681 N N . GLY A 1 85 ? 11.588 4.552 10.433 1.00 92.25 85 GLY A N 1
ATOM 682 C CA . GLY A 1 85 ? 11.917 3.230 10.964 1.00 92.25 85 GLY A CA 1
ATOM 683 C C . GLY A 1 85 ? 12.814 2.449 10.007 1.00 92.25 85 GLY A C 1
ATOM 684 O O . GLY A 1 85 ? 13.407 3.024 9.102 1.00 92.25 85 GLY A O 1
ATOM 685 N N . HIS A 1 86 ? 12.933 1.132 10.199 1.00 91.94 86 HIS A N 1
ATOM 686 C CA . HIS A 1 86 ? 13.816 0.297 9.374 1.00 91.94 86 HIS A CA 1
ATOM 687 C C . HIS A 1 86 ? 13.567 0.519 7.875 1.00 91.94 86 HIS A C 1
ATOM 689 O O . HIS A 1 86 ? 12.410 0.605 7.449 1.00 91.94 86 HIS A O 1
ATOM 695 N N . TYR A 1 87 ? 14.639 0.585 7.081 1.00 92.19 87 TYR A N 1
ATOM 696 C CA . TYR A 1 87 ? 14.529 0.737 5.632 1.00 92.19 87 TYR A CA 1
ATOM 697 C C . TYR A 1 87 ? 13.713 -0.406 5.021 1.00 92.19 87 TYR A C 1
ATOM 699 O O . TYR A 1 87 ? 13.626 -1.503 5.581 1.00 92.19 87 TYR A O 1
ATOM 707 N N . SER A 1 88 ? 13.059 -0.130 3.900 1.00 92.44 88 SER A N 1
ATOM 708 C CA . SER A 1 88 ? 12.260 -1.128 3.202 1.00 92.44 88 SER A CA 1
ATOM 709 C C . SER A 1 88 ? 13.162 -2.163 2.555 1.00 92.44 88 SER A C 1
ATOM 711 O O . SER A 1 88 ? 14.195 -1.832 1.972 1.00 92.44 88 SER A O 1
ATOM 713 N N . ILE A 1 89 ? 12.737 -3.413 2.647 1.00 89.25 89 ILE A N 1
ATOM 714 C CA . ILE A 1 89 ? 13.396 -4.552 2.018 1.00 89.25 89 ILE A CA 1
ATOM 715 C C . ILE A 1 89 ? 12.507 -5.090 0.905 1.00 89.25 89 ILE A C 1
ATOM 717 O O . ILE A 1 89 ? 11.282 -4.970 0.955 1.00 89.25 89 ILE A O 1
ATOM 721 N N . ALA A 1 90 ? 13.115 -5.703 -0.105 1.00 86.12 90 ALA A N 1
ATOM 722 C CA . ALA A 1 90 ? 12.383 -6.186 -1.273 1.00 86.12 90 ALA A CA 1
ATOM 723 C C . ALA A 1 90 ? 11.323 -7.244 -0.914 1.00 86.12 90 ALA A C 1
ATOM 725 O O . ALA A 1 90 ? 10.266 -7.302 -1.542 1.00 86.12 90 ALA A O 1
ATOM 726 N N . ALA A 1 91 ? 11.566 -8.025 0.142 1.00 85.81 91 ALA A N 1
ATOM 727 C CA . ALA A 1 91 ? 10.653 -9.062 0.592 1.00 85.81 91 ALA A CA 1
ATOM 728 C C . ALA A 1 91 ? 9.295 -8.529 1.092 1.00 85.81 91 ALA A C 1
ATOM 730 O O . ALA A 1 91 ? 8.296 -9.235 1.009 1.00 85.81 91 ALA A O 1
ATOM 731 N N . GLU A 1 92 ? 9.213 -7.281 1.557 1.00 89.56 92 GLU A N 1
ATOM 732 C CA . GLU A 1 92 ? 7.948 -6.694 2.028 1.00 89.56 92 GLU A CA 1
ATOM 733 C C . GLU A 1 92 ? 6.933 -6.491 0.912 1.00 89.56 92 GLU A C 1
ATOM 735 O O . GLU A 1 92 ? 5.735 -6.615 1.141 1.00 89.56 92 GLU A O 1
ATOM 740 N N . SER A 1 93 ? 7.418 -6.226 -0.300 1.00 91.50 93 SER A N 1
ATOM 741 C CA . SER A 1 93 ? 6.575 -5.985 -1.469 1.00 91.50 93 SER A CA 1
ATOM 742 C C . SER A 1 93 ? 6.409 -7.216 -2.358 1.00 91.50 93 SER A C 1
ATOM 744 O O . SER A 1 93 ? 5.900 -7.097 -3.469 1.00 91.50 93 SER A O 1
ATOM 746 N N . MET A 1 94 ? 6.794 -8.413 -1.894 1.00 88.81 94 MET A N 1
ATOM 747 C CA . MET A 1 94 ? 6.707 -9.640 -2.703 1.00 88.81 94 MET A CA 1
ATOM 748 C C . MET A 1 94 ? 5.270 -10.009 -3.113 1.00 88.81 94 MET A C 1
ATOM 750 O O . MET A 1 94 ? 5.066 -10.687 -4.120 1.00 88.81 94 MET A O 1
ATOM 754 N N . TYR A 1 95 ? 4.272 -9.571 -2.337 1.00 92.75 95 TYR A N 1
ATOM 755 C CA . TYR A 1 95 ? 2.848 -9.805 -2.605 1.00 92.75 95 TYR A CA 1
ATOM 756 C C . TYR A 1 95 ? 2.118 -8.561 -3.129 1.00 92.75 95 TYR A C 1
ATOM 758 O O . TYR A 1 95 ? 0.897 -8.595 -3.305 1.00 92.75 95 TYR A O 1
ATOM 766 N N . ASP A 1 96 ? 2.838 -7.474 -3.414 1.00 94.69 96 ASP A N 1
ATOM 767 C CA . ASP A 1 96 ? 2.235 -6.238 -3.901 1.00 94.69 96 ASP A CA 1
ATOM 768 C C . ASP A 1 96 ? 2.066 -6.278 -5.424 1.00 94.69 96 ASP A C 1
ATOM 770 O O . ASP A 1 96 ? 3.011 -6.093 -6.193 1.00 94.69 96 ASP A O 1
ATOM 774 N N . TYR A 1 97 ? 0.823 -6.453 -5.872 1.00 95.06 97 TYR A N 1
ATOM 775 C CA . TYR A 1 97 ? 0.462 -6.399 -7.288 1.00 95.06 97 TYR A CA 1
ATOM 776 C C . TYR A 1 97 ? -0.523 -5.240 -7.564 1.00 95.06 97 TYR A C 1
ATOM 778 O O . TYR A 1 97 ? -1.697 -5.303 -7.168 1.00 95.06 97 TYR A O 1
ATOM 786 N N . PRO A 1 98 ? -0.096 -4.163 -8.258 1.00 95.62 98 PRO A N 1
ATOM 787 C CA . PRO A 1 98 ? 1.300 -3.759 -8.485 1.00 95.62 98 PRO A CA 1
ATOM 788 C C . PRO A 1 98 ? 1.968 -3.228 -7.203 1.00 95.62 98 PRO A C 1
ATOM 790 O O . PRO A 1 98 ? 1.275 -2.843 -6.255 1.00 95.62 98 PRO A O 1
ATOM 793 N N . PHE A 1 99 ? 3.303 -3.143 -7.214 1.00 95.12 99 PHE A N 1
ATOM 794 C CA . PHE A 1 99 ? 4.099 -2.565 -6.125 1.00 95.12 99 PHE A CA 1
ATOM 795 C C . PHE A 1 99 ? 3.638 -1.137 -5.778 1.00 95.12 99 PHE A C 1
ATOM 797 O O . PHE A 1 99 ? 3.201 -0.391 -6.656 1.00 95.12 99 PHE A O 1
ATOM 804 N N . GLN A 1 100 ? 3.720 -0.750 -4.500 1.00 96.56 100 GLN A N 1
ATOM 805 C CA . GLN A 1 100 ? 3.278 0.570 -4.011 1.00 96.56 100 GLN A CA 1
ATOM 806 C C . GLN A 1 100 ? 4.434 1.498 -3.607 1.00 96.56 100 GLN A C 1
ATOM 808 O O . GLN A 1 100 ? 4.271 2.444 -2.831 1.00 96.56 100 GLN A O 1
ATOM 813 N N . TRP A 1 101 ? 5.628 1.249 -4.142 1.00 95.19 101 TRP A N 1
ATOM 814 C CA . TRP A 1 101 ? 6.756 2.158 -3.957 1.00 95.19 101 TRP A CA 1
ATOM 815 C C . TRP A 1 101 ? 6.412 3.501 -4.603 1.00 95.19 101 TRP A C 1
ATOM 817 O O . TRP A 1 101 ? 5.966 3.565 -5.749 1.00 95.19 101 TRP A O 1
ATOM 827 N N . GLY A 1 102 ? 6.575 4.582 -3.845 1.00 92.31 102 GLY A N 1
ATOM 828 C CA . GLY A 1 102 ? 6.210 5.910 -4.329 1.00 92.31 102 GLY A CA 1
ATOM 829 C C . GLY A 1 102 ? 7.317 6.531 -5.164 1.00 92.31 102 GLY A C 1
ATOM 830 O O . GLY A 1 102 ? 8.499 6.323 -4.908 1.00 92.31 102 GLY A O 1
ATOM 831 N N . SER A 1 103 ? 6.929 7.373 -6.115 1.00 93.38 103 SER A N 1
ATOM 832 C CA . SER A 1 103 ? 7.846 8.228 -6.879 1.00 93.38 103 SER A CA 1
ATOM 833 C C . SER A 1 103 ? 7.911 9.663 -6.343 1.00 93.38 103 SER A C 1
ATOM 835 O O . SER A 1 103 ? 8.771 10.445 -6.748 1.00 93.38 103 SER A O 1
ATOM 837 N N . LYS A 1 104 ? 7.002 10.025 -5.430 1.00 93.56 104 LYS A N 1
ATOM 838 C CA . LYS A 1 104 ? 6.862 11.366 -4.860 1.00 93.56 104 LYS A CA 1
ATOM 839 C C . LYS A 1 104 ? 6.436 11.288 -3.394 1.00 93.56 104 LYS A C 1
ATOM 841 O O . LYS A 1 104 ? 5.736 10.366 -2.990 1.00 93.56 104 LYS A O 1
ATOM 846 N N . ARG A 1 105 ? 6.846 12.290 -2.612 1.00 94.62 105 ARG A N 1
ATOM 847 C CA . ARG A 1 105 ? 6.443 12.493 -1.213 1.00 94.62 105 ARG A CA 1
ATOM 848 C C . ARG A 1 105 ? 5.900 13.903 -1.030 1.00 94.62 105 ARG A C 1
ATOM 850 O O . ARG A 1 105 ? 6.644 14.836 -0.742 1.00 94.62 105 ARG A O 1
ATOM 857 N N . THR A 1 106 ? 4.604 14.058 -1.272 1.00 96.94 106 THR A N 1
ATOM 858 C CA . THR A 1 106 ? 3.852 15.250 -0.851 1.00 96.94 106 THR A CA 1
ATOM 859 C C . THR A 1 106 ? 3.405 15.090 0.600 1.00 96.94 106 THR A C 1
ATOM 861 O O . THR A 1 106 ? 3.474 16.046 1.365 1.00 96.94 106 THR A O 1
ATOM 864 N N . GLY A 1 107 ? 3.014 13.873 0.984 1.00 96.44 107 GLY A N 1
ATOM 865 C CA . GLY A 1 107 ? 2.887 13.449 2.372 1.00 96.44 107 GLY A CA 1
ATOM 866 C C . GLY A 1 107 ? 4.049 12.539 2.806 1.00 96.44 107 GLY A C 1
ATOM 867 O O . GLY A 1 107 ? 4.930 12.224 1.999 1.00 96.44 107 GLY A O 1
ATOM 868 N N . PRO A 1 108 ? 4.078 12.117 4.084 1.00 96.81 108 PRO A N 1
ATOM 869 C CA . PRO A 1 108 ? 5.121 11.233 4.608 1.00 96.81 108 PRO A CA 1
ATOM 870 C C . PRO A 1 108 ? 5.079 9.822 3.996 1.00 96.81 108 PRO A C 1
ATOM 872 O O . PRO A 1 108 ? 4.048 9.400 3.473 1.00 96.81 108 PRO A O 1
ATOM 875 N N . ASP A 1 109 ? 6.190 9.086 4.097 1.00 97.69 109 ASP A N 1
ATOM 876 C CA . ASP A 1 109 ? 6.242 7.660 3.750 1.00 97.69 109 ASP A CA 1
ATOM 877 C C . ASP A 1 109 ? 5.380 6.817 4.711 1.00 97.69 109 ASP A C 1
ATOM 879 O O . ASP A 1 109 ? 5.347 7.085 5.916 1.00 97.69 109 ASP A O 1
ATOM 883 N N . LEU A 1 110 ? 4.685 5.809 4.175 1.00 97.94 110 LEU A N 1
ATOM 884 C CA . LEU A 1 110 ? 3.731 4.966 4.901 1.00 97.94 110 LEU A CA 1
ATOM 885 C C . LEU A 1 110 ? 4.197 3.513 5.088 1.00 97.94 110 LEU A C 1
ATOM 887 O O . LEU A 1 110 ? 3.476 2.733 5.701 1.00 97.94 110 LEU A O 1
ATOM 891 N N . ALA A 1 111 ? 5.388 3.115 4.626 1.00 96.69 111 ALA A N 1
ATOM 892 C CA . ALA A 1 111 ? 5.852 1.717 4.680 1.00 96.69 111 ALA A CA 1
ATOM 893 C C . ALA A 1 111 ? 5.982 1.148 6.105 1.00 96.69 111 ALA A C 1
ATOM 895 O O . ALA A 1 111 ? 6.153 -0.055 6.289 1.00 96.69 111 ALA A O 1
ATOM 896 N N . ARG A 1 112 ? 5.953 2.023 7.113 1.00 95.19 112 ARG A N 1
ATOM 897 C CA . ARG A 1 112 ? 6.086 1.722 8.545 1.00 95.19 112 ARG A CA 1
ATOM 898 C C . ARG A 1 112 ? 4.987 2.395 9.358 1.00 95.19 112 ARG A C 1
ATOM 900 O O . ARG A 1 112 ? 5.250 2.903 10.446 1.00 95.19 112 ARG A O 1
ATOM 907 N N . LEU A 1 113 ? 3.801 2.544 8.780 1.00 96.12 113 LEU A N 1
ATOM 908 C CA . LEU A 1 113 ? 2.699 3.247 9.430 1.00 96.12 113 LEU A CA 1
ATOM 909 C C . LEU A 1 113 ? 2.001 2.390 10.489 1.00 96.12 113 LEU A C 1
ATOM 911 O O . LEU A 1 113 ? 1.505 2.943 11.469 1.00 96.12 113 LEU A O 1
ATOM 915 N N . GLY A 1 114 ? 1.988 1.068 10.306 1.00 94.25 114 GLY A N 1
ATOM 916 C CA . GLY A 1 114 ? 1.237 0.151 11.151 1.00 94.25 114 GLY A CA 1
ATOM 917 C C . GLY A 1 114 ? 1.557 0.319 12.633 1.00 94.25 114 GLY A C 1
ATOM 918 O O . GLY A 1 114 ? 2.719 0.333 13.041 1.00 94.25 114 GLY A O 1
ATOM 919 N N . GLY A 1 115 ? 0.513 0.500 13.440 1.00 92.69 115 GLY A N 1
ATOM 920 C CA . GLY A 1 115 ? 0.608 0.689 14.886 1.00 92.69 115 GLY A CA 1
ATOM 921 C C . GLY A 1 115 ? 1.131 2.052 15.357 1.00 92.69 115 GLY A C 1
ATOM 922 O O . GLY A 1 115 ? 1.185 2.269 16.566 1.00 92.69 115 GLY A O 1
ATOM 923 N N . LYS A 1 116 ? 1.503 2.988 14.467 1.00 95.06 116 LYS A N 1
ATOM 924 C CA . LYS A 1 116 ? 1.958 4.335 14.879 1.00 95.06 116 LYS A CA 1
ATOM 925 C C . LYS A 1 116 ? 0.823 5.249 15.325 1.00 95.06 116 LYS A C 1
ATOM 927 O O . LYS A 1 116 ? 1.027 6.082 16.205 1.00 95.06 116 LYS A O 1
ATOM 932 N N . TYR A 1 117 ? -0.347 5.106 14.712 1.00 96.75 117 TYR A N 1
ATOM 933 C CA . TYR A 1 117 ? -1.542 5.885 15.022 1.00 96.75 117 TYR A CA 1
ATOM 934 C C . TYR A 1 117 ? -2.712 4.945 15.315 1.00 96.75 117 TYR A C 1
ATOM 936 O O . TYR A 1 117 ? -2.741 3.803 14.849 1.00 96.75 117 TYR A O 1
ATOM 944 N N . SER A 1 118 ? -3.671 5.412 16.116 1.00 97.31 118 SER A N 1
ATOM 945 C CA . SER A 1 118 ? -4.895 4.658 16.385 1.00 97.31 118 SER A CA 1
ATOM 946 C C . SER A 1 118 ? -5.816 4.644 15.166 1.00 97.31 118 SER A C 1
ATOM 948 O O . SER A 1 118 ? -5.757 5.536 14.318 1.00 97.31 118 SER A O 1
ATOM 950 N N . ASP A 1 119 ? -6.712 3.662 15.110 1.00 97.12 119 ASP A N 1
ATOM 951 C CA . ASP A 1 119 ? -7.721 3.566 14.047 1.00 97.12 119 ASP A CA 1
ATOM 952 C C . ASP A 1 119 ? -8.621 4.811 14.025 1.00 97.12 119 ASP A C 1
ATOM 954 O O . ASP A 1 119 ? -8.810 5.423 12.979 1.00 97.12 119 ASP A O 1
ATOM 958 N N . GLU A 1 120 ? -9.023 5.301 15.202 1.00 96.69 120 GLU A N 1
ATOM 959 C CA . GLU A 1 120 ? -9.746 6.571 15.357 1.00 96.69 120 GLU A CA 1
ATOM 960 C C . GLU A 1 120 ? -8.975 7.767 14.771 1.00 96.69 120 GLU A C 1
ATOM 962 O O . GLU A 1 120 ? -9.558 8.644 14.128 1.00 96.69 120 GLU A O 1
ATOM 967 N N . TRP A 1 121 ? -7.649 7.819 14.957 1.00 97.81 121 TRP A N 1
ATOM 968 C CA . TRP A 1 121 ? -6.833 8.871 14.350 1.00 97.81 121 TRP A CA 1
ATOM 969 C C . TRP A 1 121 ? -6.836 8.747 12.827 1.00 97.81 121 TRP A C 1
ATOM 971 O O . TRP A 1 121 ? -7.020 9.757 12.148 1.00 97.81 121 TRP A O 1
ATOM 981 N N . HIS A 1 122 ? -6.685 7.533 12.285 1.00 98.19 122 HIS A N 1
ATOM 982 C CA . HIS A 1 122 ? -6.749 7.302 10.843 1.00 98.19 122 HIS A CA 1
ATOM 983 C C . HIS A 1 122 ? -8.101 7.714 10.267 1.00 98.19 122 HIS A C 1
ATOM 985 O O . HIS A 1 122 ? -8.131 8.451 9.283 1.00 98.19 122 HIS A O 1
ATOM 991 N N . THR A 1 123 ? -9.200 7.316 10.900 1.00 97.69 123 THR A N 1
ATOM 992 C CA . THR A 1 123 ? -10.562 7.643 10.473 1.00 97.69 123 THR A CA 1
ATOM 993 C C . THR A 1 123 ? -10.799 9.151 10.493 1.00 97.69 123 THR A C 1
ATOM 995 O O . THR A 1 123 ? -11.212 9.725 9.482 1.00 97.69 123 THR A O 1
ATOM 998 N N . ARG A 1 124 ? -10.440 9.845 11.581 1.00 97.69 124 ARG A N 1
ATOM 999 C CA . ARG A 1 124 ? -10.545 11.313 11.661 1.00 97.69 124 ARG A CA 1
ATOM 1000 C C . ARG A 1 124 ? -9.664 12.019 10.633 1.00 97.69 124 ARG A C 1
ATOM 1002 O O . ARG A 1 124 ? -10.137 12.931 9.954 1.00 97.69 124 ARG A O 1
ATOM 1009 N N . HIS A 1 125 ? -8.414 11.580 10.487 1.00 98.31 125 HIS A N 1
ATOM 1010 C CA . HIS A 1 125 ? -7.480 12.121 9.503 1.00 98.31 125 HIS A CA 1
ATOM 1011 C C . HIS A 1 125 ? -8.005 11.935 8.078 1.00 98.31 125 HIS A C 1
ATOM 1013 O O . HIS A 1 125 ? -7.992 12.876 7.297 1.00 98.31 125 HIS A O 1
ATOM 1019 N N . LEU A 1 126 ? -8.523 10.758 7.730 1.00 98.31 126 LEU A N 1
ATOM 1020 C CA . LEU A 1 126 ? -9.053 10.487 6.396 1.00 98.31 126 LEU A CA 1
ATOM 1021 C C . LEU A 1 126 ? -10.346 11.259 6.125 1.00 98.31 126 LEU A C 1
ATOM 1023 O O . LEU A 1 126 ? -10.532 11.728 5.007 1.00 98.31 126 LEU A O 1
ATOM 1027 N N . ILE A 1 127 ? -11.220 11.462 7.115 1.00 98.19 127 ILE A N 1
ATOM 1028 C CA . ILE A 1 127 ? -12.430 12.285 6.954 1.00 98.19 127 ILE A CA 1
ATOM 1029 C C . ILE A 1 127 ? -12.057 13.733 6.630 1.00 98.19 127 ILE A C 1
ATOM 1031 O O . ILE A 1 127 ? -12.555 14.300 5.651 1.00 98.19 127 ILE A O 1
ATOM 1035 N N . ASN A 1 128 ? -11.185 14.326 7.443 1.00 98.12 128 ASN A N 1
ATOM 1036 C CA . ASN A 1 128 ? -10.714 15.689 7.263 1.00 98.12 128 ASN A CA 1
ATOM 1037 C C . ASN A 1 128 ? -9.308 15.853 7.867 1.00 98.12 128 ASN A C 1
ATOM 1039 O O . ASN A 1 128 ? -9.176 16.095 9.068 1.00 98.12 128 ASN A O 1
ATOM 1043 N N . PRO A 1 129 ? -8.249 15.802 7.039 1.00 98.19 129 PRO A N 1
ATOM 1044 C CA . PRO A 1 129 ? -6.873 15.836 7.533 1.00 98.19 129 PRO A CA 1
ATOM 1045 C C . PRO A 1 129 ? -6.548 17.071 8.377 1.00 98.19 129 PRO A C 1
ATOM 1047 O O . PRO A 1 129 ? -5.761 16.988 9.319 1.00 98.19 129 PRO A O 1
ATOM 1050 N N . ARG A 1 130 ? -7.201 18.203 8.079 1.00 98.25 130 ARG A N 1
ATOM 1051 C CA . ARG A 1 130 ? -6.982 19.482 8.767 1.00 98.25 130 ARG A CA 1
ATOM 1052 C C . ARG A 1 130 ? -7.504 19.505 10.206 1.00 98.25 130 ARG A C 1
ATOM 1054 O O . ARG A 1 130 ? -7.083 20.363 10.972 1.00 98.25 130 ARG A O 1
ATOM 1061 N N . ASP A 1 131 ? -8.360 18.560 10.598 1.00 96.75 131 ASP A N 1
ATOM 1062 C CA . ASP A 1 131 ? -8.882 18.490 11.972 1.00 96.75 131 ASP A CA 1
ATOM 1063 C C . ASP A 1 131 ? -7.867 17.910 12.964 1.00 96.75 131 ASP A C 1
ATOM 1065 O O . ASP A 1 131 ? -7.997 18.111 14.171 1.00 96.75 131 ASP A O 1
ATOM 1069 N N . VAL A 1 132 ? -6.869 17.173 12.471 1.00 97.19 132 VAL A N 1
ATOM 1070 C CA . VAL A 1 132 ? -5.799 16.579 13.292 1.00 97.19 132 VAL A CA 1
ATOM 1071 C C . VAL A 1 132 ? -4.416 17.127 12.944 1.00 97.19 132 VAL A C 1
ATOM 1073 O O . VAL A 1 132 ? -3.532 17.117 13.795 1.00 97.19 132 VAL A O 1
ATOM 1076 N N . VAL A 1 133 ? -4.231 17.618 11.716 1.00 97.62 133 VAL A N 1
ATOM 1077 C CA . VAL A 1 133 ? -3.002 18.249 11.223 1.00 97.62 133 VAL A CA 1
ATOM 1078 C C . VAL A 1 133 ? -3.403 19.515 10.448 1.00 97.62 133 VAL A C 1
ATOM 1080 O O . VAL A 1 133 ? -3.664 19.425 9.246 1.00 97.62 133 VAL A O 1
ATOM 1083 N N . PRO A 1 134 ? -3.509 20.688 11.105 1.00 97.38 134 PRO A N 1
ATOM 1084 C CA . PRO A 1 134 ? -4.050 21.918 10.508 1.00 97.38 134 PRO A CA 1
ATOM 1085 C C . PRO A 1 134 ? -3.381 22.351 9.197 1.00 97.38 134 PRO A C 1
ATOM 1087 O O . PRO A 1 134 ? -4.038 22.863 8.293 1.00 97.38 134 PRO A O 1
ATOM 1090 N N . GLU A 1 135 ? -2.081 22.110 9.074 1.00 97.38 135 GLU A N 1
ATOM 1091 C CA . GLU A 1 135 ? -1.251 22.413 7.909 1.00 97.38 135 GLU A CA 1
ATOM 1092 C C . GLU A 1 135 ? -1.332 21.364 6.786 1.00 97.38 135 GLU A C 1
ATOM 1094 O O . GLU A 1 135 ? -0.657 21.494 5.762 1.00 97.38 135 GLU A O 1
ATOM 1099 N N . SER A 1 136 ? -2.135 20.309 6.956 1.00 97.56 136 SER A N 1
ATOM 1100 C CA . SER A 1 136 ? -2.234 19.227 5.980 1.00 97.56 136 SER A CA 1
ATOM 1101 C C . SER A 1 136 ? -2.851 19.699 4.668 1.00 97.56 136 SER A C 1
ATOM 1103 O O . SER A 1 136 ? -3.964 20.222 4.615 1.00 97.56 136 SER A O 1
ATOM 1105 N N . ILE A 1 137 ? -2.143 19.419 3.577 1.00 97.44 137 ILE A N 1
ATOM 1106 C CA . ILE A 1 137 ? -2.613 19.625 2.202 1.00 97.44 137 ILE A CA 1
ATOM 1107 C C . ILE A 1 137 ? -3.298 18.379 1.620 1.00 97.44 137 ILE A C 1
ATOM 1109 O O . ILE A 1 137 ? -3.691 18.377 0.454 1.00 97.44 137 ILE A O 1
ATOM 1113 N N . MET A 1 138 ? -3.428 17.303 2.404 1.00 98.31 138 MET A N 1
ATOM 1114 C CA . MET A 1 138 ? -4.090 16.075 1.967 1.00 98.31 138 MET A CA 1
ATOM 1115 C C . MET A 1 138 ? -5.594 16.330 1.738 1.00 98.31 138 MET A C 1
ATOM 1117 O O . MET A 1 138 ? -6.220 17.014 2.554 1.00 98.31 138 MET A O 1
ATOM 1121 N N . PRO A 1 139 ? -6.206 15.794 0.664 1.00 98.19 139 PRO A N 1
ATOM 1122 C CA . PRO A 1 139 ? -7.654 15.850 0.458 1.00 98.19 139 PRO A CA 1
ATOM 1123 C C . PRO A 1 139 ? -8.440 15.116 1.554 1.00 98.19 139 PRO A C 1
ATOM 1125 O O . PRO A 1 139 ? -7.931 14.197 2.184 1.00 98.19 139 PRO A O 1
ATOM 1128 N N . GLY A 1 140 ? -9.696 15.517 1.771 1.00 97.94 140 GLY A N 1
ATOM 1129 C CA . GLY A 1 140 ? -10.601 14.796 2.673 1.00 97.94 140 GLY A CA 1
ATOM 1130 C C . GLY A 1 140 ? -11.337 13.672 1.943 1.00 97.94 140 GLY A C 1
ATOM 1131 O O . GLY A 1 140 ? -11.930 13.904 0.893 1.00 97.94 140 GLY A O 1
ATOM 1132 N N . TYR A 1 141 ? -11.346 12.482 2.533 1.00 98.25 141 TYR A N 1
ATOM 1133 C CA . TYR A 1 141 ? -11.941 11.242 2.029 1.00 98.25 141 TYR A CA 1
ATOM 1134 C C . TYR A 1 141 ? -13.168 10.814 2.848 1.00 98.25 141 TYR A C 1
ATOM 1136 O O . TYR A 1 141 ? -13.446 9.630 3.026 1.00 98.25 141 TYR A O 1
ATOM 1144 N N . LYS A 1 142 ? -13.955 11.784 3.336 1.00 97.69 142 LYS A N 1
ATOM 1145 C CA . LYS A 1 142 ? -15.160 11.538 4.153 1.00 97.69 142 LYS A CA 1
ATOM 1146 C C . LYS A 1 142 ? -16.131 10.520 3.542 1.00 97.69 142 LYS A C 1
ATOM 1148 O O . LYS A 1 142 ? -16.807 9.817 4.277 1.00 97.69 142 LYS A O 1
ATOM 1153 N N . PHE A 1 143 ? -16.210 10.421 2.217 1.00 97.25 143 PHE A N 1
ATOM 1154 C CA . PHE A 1 143 ? -17.108 9.482 1.536 1.00 97.25 143 PHE A CA 1
ATOM 1155 C C . PHE A 1 143 ? -16.787 8.000 1.800 1.00 97.25 143 PHE A C 1
ATOM 1157 O O . PHE A 1 143 ? -17.667 7.161 1.605 1.00 97.25 143 PHE A O 1
ATOM 1164 N N . LEU A 1 144 ? -15.574 7.666 2.258 1.00 97.50 144 LEU A N 1
ATOM 1165 C CA . LEU A 1 144 ? -15.197 6.289 2.591 1.00 97.50 144 LEU A CA 1
ATOM 1166 C C . LEU A 1 144 ? -16.035 5.729 3.748 1.00 97.50 144 LEU A C 1
ATOM 1168 O O . LEU A 1 144 ? -16.364 4.549 3.739 1.00 97.50 144 LEU A O 1
ATOM 1172 N N . ILE A 1 145 ? -16.470 6.580 4.688 1.00 95.94 145 ILE A N 1
ATOM 1173 C CA . ILE A 1 145 ? -17.334 6.145 5.797 1.00 95.94 145 ILE A CA 1
ATOM 1174 C C . ILE A 1 145 ? -18.756 5.825 5.329 1.00 95.94 145 ILE A C 1
ATOM 1176 O O . ILE A 1 145 ? -19.476 5.060 5.961 1.00 95.94 145 ILE A O 1
ATOM 1180 N N . SER A 1 146 ? -19.218 6.428 4.229 1.00 94.25 146 SER A N 1
ATOM 1181 C CA . SER A 1 146 ? -20.593 6.252 3.754 1.00 94.25 146 SER A CA 1
ATOM 1182 C C . SER A 1 146 ? -20.738 5.099 2.765 1.00 94.25 146 SER A C 1
ATOM 1184 O O . SER A 1 146 ? -21.847 4.604 2.604 1.00 94.25 146 SER A O 1
ATOM 1186 N N . ARG A 1 147 ? -19.649 4.669 2.119 1.00 95.75 147 ARG A N 1
ATOM 1187 C CA . ARG A 1 147 ? -19.645 3.573 1.142 1.00 95.75 147 ARG A CA 1
ATOM 1188 C C . ARG A 1 147 ? -19.323 2.240 1.805 1.00 95.75 147 ARG A C 1
ATOM 1190 O O . ARG A 1 147 ? -18.496 2.185 2.711 1.00 95.75 147 ARG A O 1
ATOM 1197 N N . ASP A 1 148 ? -19.955 1.184 1.316 1.00 95.50 148 ASP A N 1
ATOM 1198 C CA . ASP A 1 148 ? -19.682 -0.180 1.759 1.00 95.50 148 ASP A CA 1
ATOM 1199 C C . ASP A 1 148 ? -18.490 -0.755 0.987 1.00 95.50 148 ASP A C 1
ATOM 1201 O O . ASP A 1 148 ? -18.319 -0.484 -0.208 1.00 95.50 148 ASP A O 1
ATOM 1205 N N . ALA A 1 149 ? -17.664 -1.559 1.657 1.00 94.31 149 ALA A N 1
ATOM 1206 C CA . ALA A 1 149 ? -16.556 -2.240 1.002 1.00 94.31 149 ALA A CA 1
ATOM 1207 C C . ALA A 1 149 ? -17.082 -3.250 -0.035 1.00 94.31 149 ALA A C 1
ATOM 1209 O O . ALA A 1 149 ? -17.946 -4.081 0.252 1.00 94.31 149 ALA A O 1
ATOM 1210 N N . GLN A 1 150 ? -16.532 -3.216 -1.252 1.00 92.69 150 GLN A N 1
ATOM 1211 C CA . GLN A 1 150 ? -16.874 -4.173 -2.310 1.00 92.69 150 GLN A CA 1
ATOM 1212 C C . GLN A 1 150 ? -16.210 -5.530 -2.048 1.00 92.69 150 GLN A C 1
ATOM 1214 O O . GLN A 1 150 ? -15.155 -5.843 -2.597 1.00 92.69 150 GLN A O 1
ATOM 1219 N N . LEU A 1 151 ? -16.822 -6.327 -1.171 1.00 95.06 151 LEU A N 1
ATOM 1220 C CA . LEU A 1 151 ? -16.295 -7.630 -0.756 1.00 95.06 151 LEU A CA 1
ATOM 1221 C C . LEU A 1 151 ? -16.759 -8.784 -1.651 1.00 95.06 151 LEU A C 1
ATOM 1223 O O . LEU A 1 151 ? -16.132 -9.833 -1.667 1.00 95.06 151 LEU A O 1
ATOM 1227 N N . ASN A 1 152 ? -17.830 -8.613 -2.423 1.00 94.31 152 ASN A N 1
ATOM 1228 C CA . ASN A 1 152 ? -18.417 -9.678 -3.241 1.00 94.31 152 ASN A CA 1
ATOM 1229 C C . ASN A 1 152 ? -17.458 -10.273 -4.289 1.00 94.31 152 ASN A C 1
ATOM 1231 O O . ASN A 1 152 ? -17.595 -11.447 -4.615 1.00 94.31 152 ASN A O 1
ATOM 1235 N N . THR A 1 153 ? -16.491 -9.500 -4.792 1.00 94.31 153 THR A N 1
ATOM 1236 C CA . THR A 1 153 ? -15.503 -9.961 -5.786 1.00 94.31 153 THR A CA 1
ATOM 1237 C C . THR A 1 153 ? -14.137 -10.291 -5.1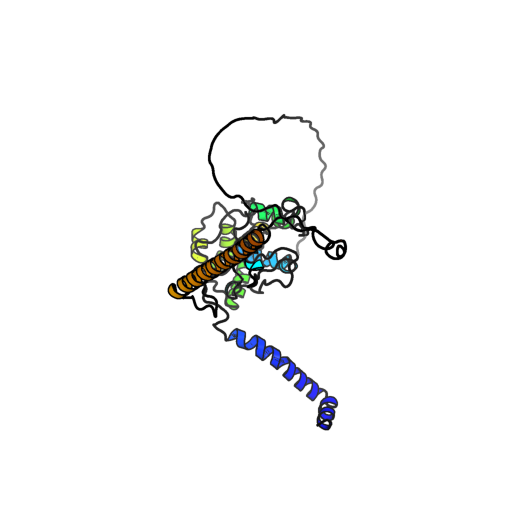81 1.00 94.31 153 THR A C 1
ATOM 1239 O O . THR A 1 153 ? -13.203 -10.602 -5.916 1.00 94.31 153 THR A O 1
ATOM 1242 N N . ILE A 1 154 ? -13.970 -10.201 -3.856 1.00 96.75 154 ILE A N 1
ATOM 1243 C CA . ILE A 1 154 ? -12.643 -10.325 -3.233 1.00 96.75 154 ILE A CA 1
ATOM 1244 C C . ILE A 1 154 ? -12.062 -11.739 -3.382 1.00 96.75 154 ILE A C 1
ATOM 1246 O O . ILE A 1 154 ? -10.851 -11.906 -3.500 1.00 96.75 154 ILE A O 1
ATOM 1250 N N . GLY A 1 155 ? -12.929 -12.757 -3.450 1.00 97.12 155 GLY A N 1
ATOM 1251 C CA . GLY A 1 155 ? -12.523 -14.131 -3.747 1.00 97.12 155 GLY A CA 1
ATOM 1252 C C . GLY A 1 155 ? -11.887 -14.258 -5.134 1.00 97.12 155 GLY A C 1
ATOM 1253 O O . GLY A 1 155 ? -10.833 -14.879 -5.264 1.00 97.12 155 GLY A O 1
ATOM 1254 N N . ASP A 1 156 ? -12.461 -13.601 -6.148 1.00 97.31 156 ASP A N 1
ATOM 1255 C CA . ASP A 1 156 ? -11.913 -13.588 -7.510 1.00 97.31 156 ASP A CA 1
ATOM 1256 C C . ASP A 1 156 ? -10.553 -12.877 -7.554 1.00 97.31 156 ASP A C 1
ATOM 1258 O O . ASP A 1 156 ? -9.611 -13.368 -8.182 1.00 97.31 156 ASP A O 1
ATOM 1262 N N . ASP A 1 157 ? -10.412 -11.758 -6.832 1.00 96.81 157 ASP A N 1
ATOM 1263 C CA . ASP A 1 157 ? -9.137 -11.043 -6.708 1.00 96.81 157 ASP A CA 1
ATOM 1264 C C . ASP A 1 157 ? -8.051 -11.954 -6.107 1.00 96.81 157 ASP A C 1
ATOM 1266 O O . ASP A 1 157 ? -6.937 -12.044 -6.629 1.00 96.81 157 ASP A O 1
ATOM 1270 N N . MET A 1 158 ? -8.379 -12.688 -5.040 1.00 98.00 158 MET A N 1
ATOM 1271 C CA . MET A 1 158 ? -7.463 -13.635 -4.399 1.00 98.00 158 MET A CA 1
ATOM 1272 C C . MET A 1 158 ? -7.113 -14.813 -5.313 1.00 98.00 158 MET A C 1
ATOM 1274 O O . MET A 1 158 ? -5.962 -15.252 -5.329 1.00 98.00 158 MET A O 1
ATOM 1278 N N . MET A 1 159 ? -8.057 -15.302 -6.124 1.00 97.94 159 MET A N 1
ATOM 1279 C CA . MET A 1 159 ? -7.783 -16.324 -7.140 1.00 97.94 159 MET A CA 1
ATOM 1280 C C . MET A 1 159 ? -6.787 -15.830 -8.192 1.00 97.94 159 MET A C 1
ATOM 1282 O O . MET A 1 159 ? -5.886 -16.577 -8.583 1.00 97.94 159 MET A O 1
ATOM 1286 N N . VAL A 1 160 ? -6.921 -14.582 -8.649 1.00 97.75 160 VAL A N 1
ATOM 1287 C CA . VAL A 1 160 ? -5.974 -13.972 -9.595 1.00 97.75 160 VAL A CA 1
ATOM 1288 C C . VAL A 1 160 ? -4.599 -13.818 -8.950 1.00 97.75 160 VAL A C 1
ATOM 1290 O O . VAL A 1 160 ? -3.607 -14.243 -9.537 1.00 97.75 160 VAL A O 1
ATOM 1293 N N . LEU A 1 161 ? -4.526 -13.295 -7.726 1.00 97.50 161 LEU A N 1
ATOM 1294 C CA . LEU A 1 161 ? -3.264 -13.154 -6.993 1.00 97.50 161 LEU A CA 1
ATOM 1295 C C . LEU A 1 161 ? -2.585 -14.503 -6.742 1.00 97.50 161 LEU A C 1
ATOM 1297 O O . LEU A 1 161 ? -1.366 -14.610 -6.866 1.00 97.50 161 LEU A O 1
ATOM 1301 N N . ARG A 1 162 ? -3.361 -15.560 -6.483 1.00 97.25 162 ARG A N 1
ATOM 1302 C CA . ARG A 1 162 ? -2.830 -16.921 -6.374 1.00 97.25 162 ARG A CA 1
ATOM 1303 C C . ARG A 1 162 ? -2.171 -17.390 -7.665 1.00 97.25 162 ARG A C 1
ATOM 1305 O O . ARG A 1 162 ? -1.095 -17.976 -7.619 1.00 97.25 162 ARG A O 1
ATOM 1312 N N . ARG A 1 163 ? -2.769 -17.098 -8.825 1.00 96.88 163 ARG A N 1
ATOM 1313 C CA . ARG A 1 163 ? -2.156 -17.396 -10.135 1.00 96.88 163 ARG A CA 1
ATOM 1314 C C . ARG A 1 163 ? -0.864 -16.612 -10.372 1.00 96.88 163 ARG A C 1
ATOM 1316 O O . ARG A 1 163 ? -0.009 -17.092 -11.106 1.00 96.88 163 ARG A O 1
ATOM 1323 N N . LEU A 1 164 ? -0.724 -15.440 -9.752 1.00 94.31 164 LEU A N 1
ATOM 1324 C CA . LEU A 1 164 ? 0.490 -14.619 -9.792 1.00 94.31 164 LEU A CA 1
ATOM 1325 C C . LEU A 1 164 ? 1.558 -15.057 -8.773 1.00 94.31 164 LEU A C 1
ATOM 1327 O O . LEU A 1 164 ? 2.654 -14.508 -8.784 1.00 94.31 164 LEU A O 1
ATOM 1331 N N . GLY A 1 165 ? 1.273 -16.051 -7.925 1.00 92.31 165 GLY A N 1
ATOM 1332 C CA . GLY A 1 165 ? 2.231 -16.625 -6.975 1.00 92.31 165 GLY A CA 1
ATOM 1333 C C . GLY A 1 165 ? 2.018 -16.234 -5.510 1.00 92.31 165 GLY A C 1
ATOM 1334 O O . GLY A 1 165 ? 2.788 -16.665 -4.657 1.00 92.31 165 GLY A O 1
ATOM 1335 N N . VAL A 1 166 ? 0.976 -15.462 -5.182 1.00 95.00 166 VAL A N 1
ATOM 1336 C CA . VAL A 1 166 ? 0.620 -15.175 -3.782 1.00 95.00 166 VAL A CA 1
ATOM 1337 C C . VAL A 1 166 ? 0.056 -16.451 -3.130 1.00 95.00 166 VAL A C 1
ATOM 1339 O O . VAL A 1 166 ? -0.848 -17.065 -3.699 1.00 95.00 166 VAL A O 1
ATOM 1342 N N . PRO A 1 167 ? 0.530 -16.883 -1.947 1.00 94.50 167 PRO A N 1
ATOM 1343 C CA . PRO A 1 167 ? 0.200 -18.195 -1.385 1.00 94.50 167 PRO A CA 1
ATOM 1344 C C . PRO A 1 167 ? -1.163 -18.211 -0.672 1.00 94.50 167 PRO A C 1
ATOM 1346 O O . PRO A 1 167 ? -1.253 -18.527 0.512 1.00 94.50 167 PRO A O 1
ATOM 1349 N N . TYR A 1 168 ? -2.239 -17.869 -1.384 1.00 97.31 168 TYR A N 1
ATOM 1350 C CA . TYR A 1 168 ? -3.603 -18.083 -0.901 1.00 97.31 168 TYR A CA 1
ATOM 1351 C C . TYR A 1 168 ? -3.997 -19.559 -1.028 1.00 97.31 168 TYR A C 1
ATOM 1353 O O . TYR A 1 168 ? -3.832 -20.161 -2.094 1.00 97.31 168 TYR A O 1
ATOM 1361 N N . ASP A 1 169 ? -4.554 -20.133 0.038 1.00 96.06 169 ASP A N 1
ATOM 1362 C CA . ASP A 1 169 ? -5.127 -21.480 0.017 1.00 96.06 169 ASP A CA 1
ATOM 1363 C C . ASP A 1 169 ? -6.617 -21.477 -0.398 1.00 96.06 169 ASP A C 1
ATOM 1365 O O . ASP A 1 169 ? -7.257 -20.429 -0.535 1.00 96.06 169 ASP A O 1
ATOM 1369 N N . ASP A 1 170 ? -7.181 -22.664 -0.644 1.00 97.12 170 ASP A N 1
ATOM 1370 C CA . ASP A 1 170 ? -8.584 -22.797 -1.060 1.00 97.12 170 ASP A CA 1
ATOM 1371 C C . ASP A 1 170 ? -9.564 -22.328 0.025 1.00 97.12 170 ASP A C 1
ATOM 1373 O O . ASP A 1 170 ? -10.627 -21.794 -0.292 1.00 97.12 170 ASP A O 1
ATOM 1377 N N . LEU A 1 171 ? -9.211 -22.493 1.303 1.00 96.75 171 LEU A N 1
ATOM 1378 C CA . LEU A 1 171 ? -10.056 -22.093 2.426 1.00 96.75 171 LEU A CA 1
ATOM 1379 C C . LEU A 1 171 ? -10.076 -20.572 2.589 1.00 96.75 171 LEU A C 1
ATOM 1381 O O . LEU A 1 171 ? -11.130 -20.023 2.892 1.00 96.75 171 LEU A O 1
ATOM 1385 N N . MET A 1 172 ? -8.955 -19.890 2.365 1.00 97.38 172 MET A N 1
ATOM 1386 C CA . MET A 1 172 ? -8.840 -18.434 2.325 1.00 97.38 172 MET A CA 1
ATOM 1387 C C . MET A 1 172 ? -9.760 -17.861 1.256 1.00 97.38 172 MET A C 1
ATOM 1389 O O . MET A 1 172 ? -10.534 -16.954 1.536 1.00 97.38 172 MET A O 1
ATOM 1393 N N . ILE A 1 173 ? -9.727 -18.420 0.045 1.00 97.62 173 ILE A N 1
ATOM 1394 C CA . ILE A 1 173 ? -10.555 -17.947 -1.070 1.00 97.62 173 ILE A CA 1
ATOM 1395 C C . ILE A 1 173 ? -12.042 -18.208 -0.794 1.00 97.62 173 ILE A C 1
ATOM 1397 O O . ILE A 1 173 ? -12.864 -17.309 -0.954 1.00 97.62 173 ILE A O 1
ATOM 1401 N N . GLN A 1 174 ? -12.397 -19.411 -0.331 1.00 96.94 174 GLN A N 1
ATOM 1402 C CA . GLN A 1 174 ? -13.791 -19.768 -0.035 1.00 96.94 174 GLN A CA 1
ATOM 1403 C C . GLN A 1 174 ? -14.392 -18.931 1.101 1.00 96.94 174 GLN A C 1
ATOM 1405 O O . GLN A 1 174 ? -15.573 -18.596 1.057 1.00 96.94 174 GLN A O 1
ATOM 1410 N N . ASN A 1 175 ? -13.591 -18.577 2.109 1.00 97.00 175 ASN A N 1
ATOM 1411 C CA . ASN A 1 175 ? -14.043 -17.802 3.265 1.00 97.00 175 ASN A CA 1
ATOM 1412 C C . ASN A 1 175 ? -13.785 -16.298 3.123 1.00 97.00 175 ASN A C 1
ATOM 1414 O O . ASN A 1 175 ? -14.042 -15.564 4.071 1.00 97.00 175 ASN A O 1
ATOM 1418 N N . ALA A 1 176 ? -13.330 -15.816 1.964 1.00 97.25 176 ALA A N 1
ATOM 1419 C CA . ALA A 1 176 ? -12.781 -14.471 1.829 1.00 97.25 176 ALA A CA 1
ATOM 1420 C C . ALA A 1 176 ? -13.739 -13.354 2.285 1.00 97.25 176 ALA A C 1
ATOM 1422 O O . ALA A 1 176 ? -13.350 -12.450 3.024 1.00 97.25 176 ALA A O 1
ATOM 1423 N N . VAL A 1 177 ? -15.017 -13.443 1.900 1.00 96.19 177 VAL A N 1
ATOM 1424 C CA . VAL A 1 177 ? -16.049 -12.481 2.323 1.00 96.19 177 VAL A CA 1
ATOM 1425 C C . VAL A 1 177 ? -16.291 -12.562 3.828 1.00 96.19 177 VAL A C 1
ATOM 1427 O O . VAL A 1 177 ? -16.350 -11.537 4.502 1.00 96.19 177 VAL A O 1
ATOM 1430 N N . SER A 1 178 ? -16.409 -13.780 4.363 1.00 95.81 178 SER A N 1
ATOM 1431 C CA . SER A 1 178 ? -16.614 -13.994 5.797 1.00 95.81 178 SER A CA 1
ATOM 1432 C C . SER A 1 178 ? -15.441 -13.445 6.604 1.00 95.81 178 SER A C 1
ATOM 1434 O O . SER A 1 178 ? -15.653 -12.776 7.606 1.00 95.81 178 SER A O 1
ATOM 1436 N N . ASP A 1 179 ? -14.217 -13.681 6.143 1.00 96.56 179 ASP A N 1
ATOM 1437 C CA . ASP A 1 179 ? -12.983 -13.232 6.780 1.00 96.56 179 ASP A CA 1
ATOM 1438 C C . ASP A 1 179 ? -12.850 -11.716 6.791 1.00 96.56 179 ASP A C 1
ATOM 1440 O O . ASP A 1 179 ? -12.499 -11.150 7.826 1.00 96.56 179 ASP A O 1
ATOM 1444 N N . ALA A 1 180 ? -13.197 -11.046 5.688 1.00 96.38 180 ALA A N 1
ATOM 1445 C CA . ALA A 1 180 ? -13.233 -9.588 5.662 1.00 96.38 180 ALA A CA 1
ATOM 1446 C C . ALA A 1 180 ? -14.226 -9.019 6.684 1.00 96.38 180 ALA A C 1
ATOM 1448 O O . ALA A 1 180 ? -13.904 -8.076 7.402 1.00 96.38 180 ALA A O 1
ATOM 1449 N N . VAL A 1 181 ? -15.424 -9.606 6.768 1.00 95.19 181 VAL A N 1
ATOM 1450 C CA . VAL A 1 181 ? -16.464 -9.150 7.698 1.00 95.19 181 VAL A CA 1
ATOM 1451 C C . VAL A 1 181 ? -16.084 -9.427 9.147 1.00 95.19 181 VAL A C 1
ATOM 1453 O O . VAL A 1 181 ? -16.297 -8.576 10.004 1.00 95.19 181 VAL A O 1
ATOM 1456 N N . VAL A 1 182 ? -15.512 -10.597 9.431 1.00 95.62 182 VAL A N 1
ATOM 1457 C CA . VAL A 1 182 ? -15.030 -10.953 10.770 1.00 95.62 182 VAL A CA 1
ATOM 1458 C C . VAL A 1 182 ? -13.941 -9.986 11.220 1.00 95.62 182 VAL A C 1
ATOM 1460 O O . VAL A 1 182 ? -13.987 -9.521 12.355 1.00 95.62 182 VAL A O 1
ATOM 1463 N N . GLN A 1 183 ? -13.003 -9.635 10.337 1.00 95.88 183 GLN A N 1
ATOM 1464 C CA . GLN A 1 183 ? -11.890 -8.753 10.678 1.00 95.88 183 GLN A CA 1
ATOM 1465 C C . GLN A 1 183 ? -12.337 -7.351 11.120 1.00 95.88 183 GLN A C 1
ATOM 1467 O O . GLN A 1 183 ? -11.731 -6.797 12.033 1.00 95.88 183 GLN A O 1
ATOM 1472 N N . ALA A 1 184 ? -13.395 -6.811 10.510 1.00 94.56 184 ALA A N 1
ATOM 1473 C CA . ALA A 1 184 ? -13.982 -5.514 10.862 1.00 94.56 184 ALA A CA 1
ATOM 1474 C C . ALA A 1 184 ? -15.035 -5.592 11.988 1.00 94.56 184 ALA A C 1
ATOM 1476 O O . ALA A 1 184 ? -15.715 -4.613 12.273 1.00 94.56 184 ALA A O 1
ATOM 1477 N N . SER A 1 185 ? -15.231 -6.760 12.609 1.00 88.88 185 SER A N 1
ATOM 1478 C CA . SER A 1 185 ? -16.280 -6.965 13.612 1.00 88.88 185 SER A CA 1
ATOM 1479 C C . SER A 1 185 ? -15.713 -7.187 15.011 1.00 88.88 185 SER A C 1
ATOM 1481 O O . SER A 1 185 ? -14.627 -7.738 15.174 1.00 88.88 185 SER A O 1
ATOM 1483 N N . THR A 1 186 ? -16.478 -6.802 16.032 1.00 85.62 186 THR A N 1
ATOM 1484 C CA . THR A 1 186 ? -16.121 -7.018 17.445 1.00 85.62 186 THR A CA 1
ATOM 1485 C C . THR A 1 186 ? -16.687 -8.314 18.024 1.00 85.62 186 THR A C 1
ATOM 1487 O O . THR A 1 186 ? -16.140 -8.838 18.990 1.00 85.62 186 THR A O 1
ATOM 1490 N N . ASP A 1 187 ? -17.758 -8.844 17.427 1.00 82.75 187 ASP A N 1
ATOM 1491 C CA . ASP A 1 187 ? -18.618 -9.843 18.081 1.00 82.75 187 ASP A CA 1
ATOM 1492 C C . ASP A 1 187 ? -18.608 -11.217 17.388 1.00 82.75 187 ASP A C 1
ATOM 1494 O O . ASP A 1 187 ? -19.315 -12.135 17.808 1.00 82.75 187 ASP A O 1
ATOM 1498 N N . ARG A 1 188 ? -17.853 -11.375 16.292 1.00 88.00 188 ARG A N 1
ATOM 1499 C CA . ARG A 1 188 ? -17.817 -12.623 15.513 1.00 88.00 188 ARG A CA 1
ATOM 1500 C C . ARG A 1 188 ? -16.634 -13.499 15.904 1.00 88.00 188 ARG A C 1
ATOM 1502 O O . ARG A 1 188 ? -15.573 -13.007 16.277 1.00 88.00 188 ARG A O 1
ATOM 1509 N N . ASP A 1 189 ? -16.815 -14.809 15.747 1.00 90.81 189 ASP A N 1
ATOM 1510 C CA . ASP A 1 189 ? -15.730 -15.774 15.907 1.00 90.81 189 ASP A CA 1
ATOM 1511 C C . ASP A 1 189 ? -14.622 -15.517 14.873 1.00 90.81 189 ASP A C 1
ATOM 1513 O O . ASP A 1 189 ? -14.867 -15.482 13.664 1.00 90.81 189 ASP A O 1
ATOM 1517 N N . SER A 1 190 ? -13.402 -15.334 15.375 1.00 92.62 190 SER A N 1
ATOM 1518 C CA . SER A 1 190 ? -12.217 -15.011 14.586 1.00 92.62 190 SER A CA 1
ATOM 1519 C C . SER A 1 190 ? -11.203 -16.147 14.500 1.00 92.62 190 SER A C 1
ATOM 1521 O O . SER A 1 190 ? -10.206 -16.015 13.785 1.00 92.62 190 SER A O 1
ATOM 1523 N N . ASP A 1 191 ? -11.468 -17.297 15.126 1.00 93.50 191 ASP A N 1
ATOM 1524 C CA . ASP A 1 191 ? -10.544 -18.434 15.148 1.00 93.50 191 ASP A CA 1
ATOM 1525 C C . ASP A 1 191 ? -10.206 -18.925 13.735 1.00 93.50 191 ASP A C 1
ATOM 1527 O O . ASP A 1 191 ? -9.050 -19.229 13.424 1.00 93.50 191 ASP A O 1
ATOM 1531 N N . GLY A 1 192 ? -11.199 -18.946 12.839 1.00 93.50 192 GLY A N 1
ATOM 1532 C CA . GLY A 1 192 ? -11.004 -19.303 11.434 1.00 93.50 192 GLY A CA 1
ATOM 1533 C C . GLY A 1 192 ? -10.047 -18.355 10.702 1.00 93.50 192 GLY A C 1
ATOM 1534 O O . GLY A 1 192 ? -9.122 -18.816 10.027 1.00 93.50 192 GLY A O 1
ATOM 1535 N N . LEU A 1 193 ? -10.241 -17.044 10.875 1.00 94.81 193 LEU A N 1
ATOM 1536 C CA . LEU A 1 193 ? -9.403 -16.000 10.281 1.00 94.81 193 LEU A CA 1
ATOM 1537 C C . LEU A 1 193 ? -7.968 -16.088 10.822 1.00 94.81 193 LEU A C 1
ATOM 1539 O O . LEU A 1 193 ? -7.011 -16.126 10.048 1.00 94.81 193 LEU A O 1
ATOM 1543 N N . LEU A 1 194 ? -7.811 -16.193 12.143 1.00 95.00 194 LEU A N 1
ATOM 1544 C CA . LEU A 1 194 ? -6.508 -16.289 12.807 1.00 95.00 194 LEU A CA 1
ATOM 1545 C C . LEU A 1 194 ? -5.754 -17.570 12.443 1.00 95.00 194 LEU A C 1
ATOM 1547 O O . LEU A 1 194 ? -4.525 -17.564 12.379 1.00 95.00 194 LEU A O 1
ATOM 1551 N N . LYS A 1 195 ? -6.460 -18.674 12.177 1.00 95.38 195 LYS A N 1
ATOM 1552 C CA . LYS A 1 195 ? -5.842 -19.920 11.709 1.00 95.38 195 LYS A CA 1
ATOM 1553 C C . LYS A 1 195 ? -5.302 -19.796 10.285 1.00 95.38 195 LYS A C 1
ATOM 1555 O O . LYS A 1 195 ? -4.247 -20.355 10.004 1.00 95.38 195 LYS A O 1
ATOM 1560 N N . ARG A 1 196 ? -6.007 -19.078 9.405 1.00 94.62 196 ARG A N 1
ATOM 1561 C CA . ARG A 1 196 ? -5.597 -18.869 8.007 1.00 94.62 196 ARG A CA 1
ATOM 1562 C C . ARG A 1 196 ? -4.479 -17.837 7.887 1.00 94.62 196 ARG A C 1
ATOM 1564 O O . ARG A 1 196 ? -3.464 -18.102 7.258 1.00 94.62 196 ARG A O 1
ATOM 1571 N N . TYR A 1 197 ? -4.639 -16.680 8.520 1.00 94.31 197 TYR A N 1
ATOM 1572 C CA . TYR A 1 197 ? -3.753 -15.527 8.329 1.00 94.31 197 TYR A CA 1
ATOM 1573 C C . TYR A 1 197 ? -2.799 -15.279 9.505 1.00 94.31 197 TYR A C 1
ATOM 1575 O O . TYR A 1 197 ? -1.932 -14.417 9.430 1.00 94.31 197 TYR A O 1
ATOM 1583 N N . GLY A 1 198 ? -2.901 -16.043 10.589 1.00 92.81 198 GLY A N 1
ATOM 1584 C CA . GLY A 1 198 ? -2.006 -15.953 11.738 1.00 92.81 198 GLY A CA 1
ATOM 1585 C C . GLY A 1 198 ? -2.501 -15.034 12.857 1.00 92.81 198 GLY A C 1
ATOM 1586 O O . GLY A 1 198 ? -3.375 -14.188 12.694 1.00 92.81 198 GLY A O 1
ATOM 1587 N N . LYS A 1 199 ? -1.886 -15.188 14.035 1.00 89.88 199 LYS A N 1
ATOM 1588 C CA . LYS A 1 199 ? -2.323 -14.551 15.293 1.00 89.88 199 LYS A CA 1
ATOM 1589 C C . LYS A 1 199 ? -2.108 -13.036 15.370 1.00 89.88 199 LYS A C 1
ATOM 1591 O O . LYS A 1 199 ? -2.637 -12.398 16.269 1.00 89.88 199 LYS A O 1
ATOM 1596 N N . LYS A 1 200 ? -1.296 -12.472 14.472 1.00 89.44 200 LYS A N 1
ATOM 1597 C CA . LYS A 1 200 ? -0.961 -11.037 14.451 1.00 89.44 200 LYS A CA 1
ATOM 1598 C C . LYS A 1 200 ? -1.983 -10.191 13.678 1.00 89.44 200 LYS A C 1
ATOM 1600 O O . LYS A 1 200 ? -1.806 -8.983 13.578 1.00 89.44 200 LYS A O 1
ATOM 1605 N N . VAL A 1 201 ? -3.011 -10.808 13.091 1.00 93.31 201 VAL A N 1
ATOM 1606 C CA . VAL A 1 201 ? -4.057 -10.084 12.359 1.00 93.31 201 VAL A CA 1
ATOM 1607 C C . VAL A 1 201 ? -4.834 -9.194 13.325 1.00 93.31 201 VAL A C 1
ATOM 1609 O O . VAL A 1 201 ? -5.310 -9.647 14.363 1.00 93.31 201 VAL A O 1
ATOM 1612 N N . ALA A 1 202 ? -4.956 -7.919 12.969 1.00 92.88 202 ALA A N 1
ATOM 1613 C CA . ALA A 1 202 ? -5.787 -6.972 13.690 1.00 92.88 202 ALA A CA 1
ATOM 1614 C C . ALA A 1 202 ? -7.266 -7.253 13.399 1.00 92.88 202 ALA A C 1
ATOM 1616 O O . ALA A 1 202 ? -7.670 -7.196 12.239 1.00 92.88 202 ALA A O 1
ATOM 1617 N N . ILE A 1 203 ? -8.043 -7.533 14.447 1.00 94.81 203 ILE A N 1
ATOM 1618 C CA . ILE A 1 203 ? -9.496 -7.741 14.391 1.00 94.81 203 ILE A CA 1
ATOM 1619 C C . ILE A 1 203 ? -10.139 -6.765 15.364 1.00 94.81 203 ILE A C 1
ATOM 1621 O O . ILE A 1 203 ? -9.813 -6.796 16.554 1.00 94.81 203 ILE A O 1
ATOM 1625 N N . ARG A 1 204 ? -10.967 -5.862 14.844 1.00 94.38 204 ARG A N 1
ATOM 1626 C CA . ARG A 1 204 ? -11.682 -4.819 15.588 1.00 94.38 204 ARG A CA 1
ATOM 1627 C C . ARG A 1 204 ? -12.511 -3.976 14.625 1.00 94.38 204 ARG A C 1
ATOM 1629 O O . ARG A 1 204 ? -12.339 -4.059 13.415 1.00 94.38 204 ARG A O 1
ATOM 1636 N N . ASP A 1 205 ? -13.365 -3.141 15.194 1.00 94.50 205 ASP A N 1
ATOM 1637 C CA . ASP A 1 205 ? -13.981 -2.020 14.492 1.00 94.50 205 ASP A CA 1
ATOM 163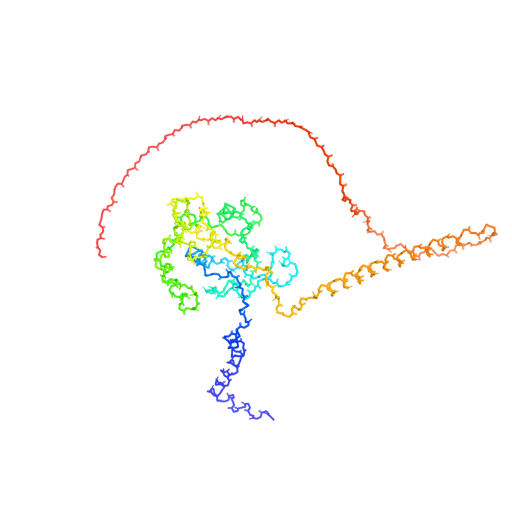8 C C . ASP A 1 205 ? -12.912 -0.947 14.203 1.00 94.50 205 ASP A C 1
ATOM 1640 O O . ASP A 1 205 ? -12.235 -0.486 15.130 1.00 94.50 205 ASP A O 1
ATOM 1644 N N . PHE A 1 206 ? -12.709 -0.607 12.927 1.00 95.62 206 PHE A N 1
ATOM 1645 C CA . PHE A 1 206 ? -11.669 0.333 12.500 1.00 95.62 206 PHE A CA 1
ATOM 1646 C C . PHE A 1 206 ? -12.219 1.749 12.275 1.00 95.62 206 PHE A C 1
ATOM 1648 O O . PHE A 1 206 ? -11.482 2.725 12.450 1.00 95.62 206 PHE A O 1
ATOM 1655 N N . ASP A 1 207 ? -13.487 1.889 11.883 1.00 93.25 207 ASP A N 1
ATOM 1656 C CA . ASP A 1 207 ? -14.117 3.176 11.575 1.00 93.25 207 ASP A CA 1
ATOM 1657 C C . ASP A 1 207 ? -15.095 3.690 12.650 1.00 93.25 207 ASP A C 1
ATOM 1659 O O . ASP A 1 207 ? -15.563 4.830 12.555 1.00 93.25 207 ASP A O 1
ATOM 1663 N N . GLY A 1 208 ? -15.357 2.894 13.690 1.00 91.06 208 GLY A N 1
ATOM 1664 C CA . GLY A 1 208 ? -16.252 3.224 14.799 1.00 91.06 208 GLY A CA 1
ATOM 1665 C C . GLY A 1 208 ? -17.723 2.897 14.527 1.00 91.06 208 GLY A C 1
ATOM 1666 O O . GLY A 1 208 ? -18.600 3.369 15.263 1.00 91.06 208 GLY A O 1
ATOM 1667 N N . ASN A 1 209 ? -18.026 2.149 13.462 1.00 89.62 209 ASN A N 1
ATOM 1668 C CA . ASN A 1 209 ? -19.369 1.735 13.092 1.00 89.62 209 ASN A CA 1
ATOM 1669 C C . ASN A 1 209 ? -19.482 0.207 12.913 1.00 89.62 209 ASN A C 1
ATOM 1671 O O . ASN A 1 209 ? -19.466 -0.299 11.790 1.00 89.62 209 ASN A O 1
ATOM 1675 N N . PRO A 1 210 ? -19.809 -0.543 13.981 1.00 86.81 210 PRO A N 1
ATOM 1676 C CA . PRO A 1 210 ? -19.834 -2.007 13.941 1.00 86.81 210 PRO A CA 1
ATOM 1677 C C . PRO A 1 210 ? -20.985 -2.596 13.104 1.00 86.81 210 PRO A C 1
ATOM 1679 O O . PRO A 1 210 ? -21.088 -3.812 12.947 1.00 86.81 210 PRO A O 1
ATOM 1682 N N . GLN A 1 211 ? -21.903 -1.765 12.596 1.00 86.69 211 GLN A N 1
ATOM 1683 C CA . GLN A 1 211 ? -23.085 -2.221 11.856 1.00 86.69 211 GLN A CA 1
ATOM 1684 C C . GLN A 1 211 ? -22.797 -2.541 10.388 1.00 86.69 211 GLN A C 1
ATOM 1686 O O . GLN A 1 211 ? -23.626 -3.170 9.726 1.00 86.69 211 GLN A O 1
ATOM 1691 N N . LYS A 1 212 ? -21.659 -2.097 9.851 1.00 90.94 212 LYS A N 1
ATOM 1692 C CA . LYS A 1 212 ? -21.307 -2.297 8.446 1.00 90.94 212 LYS A CA 1
ATOM 1693 C C . LYS A 1 212 ? -19.799 -2.366 8.266 1.00 90.94 212 LYS A C 1
ATOM 1695 O O . LYS A 1 212 ? -19.067 -1.843 9.082 1.00 90.94 212 LYS A O 1
ATOM 1700 N N . VAL A 1 213 ? -19.370 -2.965 7.159 1.00 95.25 213 VAL A N 1
ATOM 1701 C CA . VAL A 1 213 ? -17.964 -2.942 6.743 1.00 95.25 213 VAL A CA 1
ATOM 1702 C C . VAL A 1 213 ? -17.813 -1.884 5.664 1.00 95.25 213 VAL A C 1
ATOM 1704 O O . VAL A 1 213 ? -18.255 -2.078 4.524 1.00 95.25 213 VAL A O 1
ATOM 1707 N N . SER A 1 214 ? -17.247 -0.743 6.026 1.00 97.31 214 SER A N 1
ATOM 1708 C CA . SER A 1 214 ? -17.113 0.394 5.125 1.00 97.31 214 SER A CA 1
ATOM 1709 C C . SER A 1 214 ? -15.822 0.342 4.307 1.00 97.31 214 SER A C 1
ATOM 1711 O O . SER A 1 214 ? -14.891 -0.424 4.570 1.00 97.31 214 SER A O 1
ATOM 1713 N N . GLU A 1 215 ? -15.735 1.199 3.288 1.00 98.06 215 GLU A N 1
ATOM 1714 C CA . GLU A 1 215 ? -14.457 1.443 2.613 1.00 98.06 215 GLU A CA 1
ATOM 1715 C C . GLU A 1 215 ? -13.411 2.053 3.564 1.00 98.06 215 GLU A C 1
ATOM 1717 O O . GLU A 1 215 ? -12.212 1.872 3.340 1.00 98.06 215 GLU A O 1
ATOM 1722 N N . MET A 1 216 ? -13.848 2.751 4.621 1.00 98.12 216 MET A N 1
ATOM 1723 C CA . MET A 1 216 ? -12.958 3.261 5.664 1.00 98.12 216 MET A CA 1
ATOM 1724 C C . MET A 1 216 ? -12.329 2.109 6.450 1.00 98.12 216 MET A C 1
ATOM 1726 O O . MET A 1 216 ? -11.107 2.091 6.570 1.00 98.12 216 MET A O 1
ATOM 1730 N N . ASP A 1 217 ? -13.112 1.115 6.886 1.00 97.81 217 ASP A N 1
ATOM 1731 C CA . ASP A 1 217 ? -12.575 -0.060 7.590 1.00 97.81 217 ASP A CA 1
ATOM 1732 C C . ASP A 1 217 ? -11.513 -0.771 6.760 1.00 97.81 217 ASP A C 1
ATOM 1734 O O . ASP A 1 217 ? -10.415 -1.072 7.232 1.00 97.81 217 ASP A O 1
ATOM 1738 N N . ALA A 1 218 ? -11.829 -0.992 5.482 1.00 98.19 218 ALA A N 1
ATOM 1739 C CA . ALA A 1 218 ? -10.919 -1.626 4.548 1.00 98.19 218 ALA A CA 1
ATOM 1740 C C . ALA A 1 218 ? -9.605 -0.840 4.439 1.00 98.19 218 ALA A C 1
ATOM 1742 O O . ALA A 1 218 ? -8.529 -1.409 4.633 1.00 98.19 218 ALA A O 1
ATOM 1743 N N . LEU A 1 219 ? -9.668 0.473 4.191 1.00 98.44 219 LEU A N 1
ATOM 1744 C CA . LEU A 1 219 ? -8.469 1.299 4.052 1.00 98.44 219 LEU A CA 1
ATOM 1745 C C . LEU A 1 219 ? -7.651 1.365 5.349 1.00 98.44 219 LEU A C 1
ATOM 1747 O O . LEU A 1 219 ? -6.431 1.223 5.294 1.00 98.44 219 LEU A O 1
ATOM 1751 N N . VAL A 1 220 ? -8.290 1.546 6.505 1.00 98.38 220 VAL A N 1
ATOM 1752 C CA . VAL A 1 220 ? -7.592 1.602 7.797 1.00 98.38 220 VAL A CA 1
ATOM 1753 C C . VAL A 1 220 ? -6.938 0.257 8.117 1.00 98.38 220 VAL A C 1
ATOM 1755 O O . VAL A 1 220 ? -5.773 0.242 8.510 1.00 98.38 220 VAL A O 1
ATOM 1758 N N . SER A 1 221 ? -7.606 -0.870 7.852 1.00 98.00 221 SER A N 1
ATOM 1759 C CA . SER A 1 221 ? -7.008 -2.201 8.035 1.00 98.00 221 SER A CA 1
ATOM 1760 C C . SER A 1 221 ? -5.735 -2.388 7.195 1.00 98.00 221 SER A C 1
ATOM 1762 O O . SER A 1 221 ? -4.723 -2.874 7.703 1.00 98.00 221 SER A O 1
ATOM 1764 N N . TYR A 1 222 ? -5.739 -1.913 5.942 1.00 98.19 222 TYR A N 1
ATOM 1765 C CA . TYR A 1 222 ? -4.559 -1.912 5.079 1.00 98.19 222 TYR A CA 1
ATOM 1766 C C . TYR A 1 222 ? -3.456 -1.011 5.639 1.00 98.19 222 TYR A C 1
ATOM 1768 O O . TYR A 1 222 ? -2.311 -1.432 5.743 1.00 98.19 222 TYR A O 1
ATOM 1776 N N . LEU A 1 223 ? -3.777 0.212 6.060 1.00 98.19 223 LEU A N 1
ATOM 1777 C CA . LEU A 1 223 ? -2.790 1.128 6.640 1.00 98.19 223 LEU A CA 1
ATOM 1778 C C . LEU A 1 223 ? -2.144 0.561 7.914 1.00 98.19 223 LEU A C 1
ATOM 1780 O O . LEU A 1 223 ? -0.945 0.751 8.129 1.00 98.19 223 LEU A O 1
ATOM 1784 N N . GLN A 1 224 ? -2.911 -0.175 8.720 1.00 97.50 224 GLN A N 1
ATOM 1785 C CA . GLN A 1 224 ? -2.431 -0.785 9.957 1.00 97.50 224 GLN A CA 1
ATOM 1786 C C . GLN A 1 224 ? -1.508 -1.986 9.743 1.00 97.50 224 GLN A C 1
ATOM 1788 O O . GLN A 1 224 ? -0.711 -2.293 10.630 1.00 97.50 224 GLN A O 1
ATOM 1793 N N . VAL A 1 225 ? -1.567 -2.660 8.590 1.00 95.94 225 VAL A N 1
ATOM 1794 C CA . VAL A 1 225 ? -0.675 -3.798 8.317 1.00 95.94 225 VAL A CA 1
ATOM 1795 C C . VAL A 1 225 ? 0.705 -3.354 7.810 1.00 95.94 225 VAL A C 1
ATOM 1797 O O . VAL A 1 225 ? 1.680 -4.104 7.930 1.00 95.94 225 VAL A O 1
ATOM 1800 N N . LEU A 1 226 ? 0.831 -2.125 7.297 1.00 95.69 226 LEU A N 1
ATOM 1801 C CA . LEU A 1 226 ? 2.052 -1.630 6.654 1.00 95.69 226 LEU A CA 1
ATOM 1802 C C . LEU A 1 226 ? 3.265 -1.639 7.589 1.00 95.69 226 LEU A C 1
ATOM 1804 O O . LEU A 1 226 ? 3.330 -0.896 8.570 1.00 95.69 226 LEU A O 1
ATOM 1808 N N . GLY A 1 227 ? 4.257 -2.461 7.238 1.00 92.06 227 GLY A N 1
ATOM 1809 C CA . GLY A 1 227 ? 5.516 -2.585 7.974 1.00 92.06 227 GLY A CA 1
ATOM 1810 C C . GLY A 1 227 ? 5.446 -3.430 9.244 1.00 92.06 227 GLY A C 1
ATOM 1811 O O . GLY A 1 227 ? 6.403 -3.422 10.012 1.00 92.06 227 GLY A O 1
ATOM 1812 N N . THR A 1 228 ? 4.346 -4.154 9.471 1.00 91.94 228 THR A N 1
ATOM 1813 C CA . THR A 1 228 ? 4.158 -5.004 10.666 1.00 91.94 228 THR A CA 1
ATOM 1814 C C . THR A 1 228 ? 4.481 -6.481 10.435 1.00 91.94 228 THR A C 1
ATOM 1816 O O . THR A 1 228 ? 4.638 -7.241 11.391 1.00 91.94 228 THR A O 1
ATOM 1819 N N . LEU A 1 229 ? 4.553 -6.898 9.167 1.00 89.19 229 LEU A N 1
ATOM 1820 C CA . LEU A 1 229 ? 4.665 -8.307 8.786 1.00 89.19 229 LEU A CA 1
ATOM 1821 C C . LEU A 1 229 ? 6.081 -8.869 8.954 1.00 89.19 229 LEU A C 1
ATOM 1823 O O . LEU A 1 229 ? 6.235 -10.050 9.258 1.00 89.19 229 LEU A O 1
ATOM 1827 N N . VAL A 1 230 ? 7.103 -8.031 8.783 1.00 84.00 230 VAL A N 1
ATOM 1828 C CA . VAL A 1 230 ? 8.504 -8.447 8.882 1.00 84.00 230 VAL A CA 1
ATOM 1829 C C . VAL A 1 230 ? 9.004 -8.295 10.310 1.00 84.00 230 VAL A C 1
ATOM 1831 O O . VAL A 1 230 ? 8.848 -7.246 10.935 1.00 84.00 230 VAL A O 1
ATOM 1834 N N . ASP A 1 231 ? 9.652 -9.344 10.810 1.00 77.25 231 ASP A N 1
ATOM 1835 C CA . ASP A 1 231 ? 10.440 -9.273 12.033 1.00 77.25 231 ASP A CA 1
ATOM 1836 C C . ASP A 1 231 ? 11.892 -8.896 11.709 1.00 77.25 231 ASP A C 1
ATOM 1838 O O . ASP A 1 231 ? 12.675 -9.701 11.204 1.00 77.25 231 ASP A O 1
ATOM 1842 N N . PHE A 1 232 ? 12.261 -7.652 12.010 1.00 74.88 232 PHE A N 1
ATOM 1843 C CA . PHE A 1 232 ? 13.606 -7.136 11.747 1.00 74.88 232 PHE A CA 1
ATOM 1844 C C . PHE A 1 232 ? 14.664 -7.627 12.748 1.00 74.88 232 PHE A C 1
ATOM 1846 O O . PHE A 1 232 ? 15.846 -7.343 12.562 1.00 74.88 232 PHE A O 1
ATOM 1853 N N . SER A 1 233 ? 14.291 -8.343 13.815 1.00 69.75 233 SER A N 1
ATOM 1854 C CA . SER A 1 233 ? 15.254 -8.797 14.833 1.00 69.75 233 SER A CA 1
ATOM 1855 C C . SER A 1 233 ? 16.259 -9.825 14.302 1.00 69.75 233 SER A C 1
ATOM 1857 O O . SER A 1 233 ? 17.409 -9.845 14.746 1.00 69.75 233 SER A O 1
ATOM 1859 N N . ASN A 1 234 ? 15.850 -10.613 13.304 1.00 60.97 234 ASN A N 1
ATOM 1860 C CA . ASN A 1 234 ? 16.670 -11.632 12.644 1.00 60.97 234 ASN A CA 1
ATOM 1861 C C . ASN A 1 234 ? 17.243 -11.159 11.297 1.00 60.97 234 ASN A C 1
ATOM 1863 O O . ASN A 1 234 ? 17.792 -11.961 10.543 1.00 60.97 234 ASN A O 1
ATOM 1867 N N . PHE A 1 235 ? 17.103 -9.872 10.974 1.00 63.78 235 PHE A N 1
ATOM 1868 C CA . PHE A 1 235 ? 17.523 -9.327 9.691 1.00 63.78 235 PHE A CA 1
ATOM 1869 C C . PHE A 1 235 ? 19.041 -9.090 9.641 1.00 63.78 235 PHE A C 1
ATOM 1871 O O . PHE A 1 235 ? 19.579 -8.282 10.403 1.00 63.78 235 PHE A O 1
ATOM 1878 N N . GLU A 1 236 ? 19.736 -9.758 8.715 1.00 58.22 236 GLU A N 1
ATOM 1879 C CA . GLU A 1 236 ? 21.145 -9.493 8.404 1.00 58.22 236 GLU A CA 1
ATOM 1880 C C . GLU A 1 236 ? 21.258 -8.825 7.020 1.00 58.22 236 GLU A C 1
ATOM 1882 O O . GLU A 1 236 ? 20.958 -9.467 6.012 1.00 58.22 236 GLU A O 1
ATOM 1887 N N . PRO A 1 237 ? 21.689 -7.549 6.933 1.00 59.03 237 PRO A N 1
ATOM 1888 C CA . PRO A 1 237 ? 21.835 -6.867 5.651 1.00 59.03 237 PRO A CA 1
ATOM 1889 C C . PRO A 1 237 ? 22.861 -7.567 4.755 1.00 59.03 237 PRO A C 1
ATOM 1891 O O . PRO A 1 237 ? 23.969 -7.882 5.203 1.00 59.03 237 PRO A O 1
ATOM 1894 N N . ILE A 1 238 ? 22.553 -7.727 3.465 1.00 48.22 238 ILE A N 1
ATOM 1895 C CA . ILE A 1 238 ? 23.502 -8.258 2.477 1.00 48.22 238 ILE A CA 1
ATOM 1896 C C . ILE A 1 238 ? 24.759 -7.367 2.449 1.00 48.22 238 ILE A C 1
ATOM 1898 O O . ILE A 1 238 ? 24.698 -6.181 2.132 1.00 48.22 238 ILE A O 1
ATOM 1902 N N . GLY A 1 239 ? 25.912 -7.944 2.803 1.00 50.25 239 GLY A N 1
ATOM 1903 C CA . GLY A 1 239 ? 27.203 -7.244 2.876 1.00 50.25 239 GLY A CA 1
ATOM 1904 C C . GLY A 1 239 ? 27.579 -6.697 4.261 1.00 50.25 239 GLY A C 1
ATOM 1905 O O . GLY A 1 239 ? 28.707 -6.237 4.438 1.00 50.25 239 GLY A O 1
ATOM 1906 N N . TYR A 1 240 ? 26.699 -6.793 5.263 1.00 45.41 240 TYR A N 1
ATOM 1907 C CA . TYR A 1 240 ? 27.036 -6.501 6.656 1.00 45.41 240 TYR A CA 1
ATOM 1908 C C . TYR A 1 240 ? 27.572 -7.764 7.338 1.00 45.41 240 TYR A C 1
ATOM 1910 O O . TYR A 1 240 ? 26.822 -8.608 7.817 1.00 45.41 240 TYR A O 1
ATOM 1918 N N . GLN A 1 241 ? 28.897 -7.894 7.408 1.00 43.69 241 GLN A N 1
ATOM 1919 C CA . GLN A 1 241 ? 29.515 -8.866 8.308 1.00 43.69 241 GLN A CA 1
ATOM 1920 C C . GLN A 1 241 ? 29.250 -8.405 9.744 1.00 43.69 241 GLN A C 1
ATOM 1922 O O . GLN A 1 241 ? 29.691 -7.326 10.153 1.00 43.69 241 GLN A O 1
ATOM 1927 N N . LYS A 1 242 ? 28.508 -9.203 10.516 1.00 46.66 242 LYS A N 1
ATOM 1928 C CA . LYS A 1 242 ? 28.275 -8.949 11.938 1.00 46.66 242 LYS A CA 1
ATOM 1929 C C . LYS A 1 242 ? 29.630 -8.915 12.642 1.00 46.66 242 LYS A C 1
ATOM 1931 O O . LYS A 1 242 ? 30.210 -9.966 12.899 1.00 46.66 242 LYS A O 1
ATOM 1936 N N . LYS A 1 243 ? 30.131 -7.709 12.949 1.00 53.06 243 LYS A N 1
ATOM 1937 C CA . LYS A 1 243 ? 31.377 -7.545 13.710 1.00 53.06 243 LYS A CA 1
ATOM 1938 C C . LYS A 1 243 ? 31.302 -8.423 14.953 1.00 53.06 243 LYS A C 1
ATOM 1940 O O . LYS A 1 243 ? 30.330 -8.327 15.716 1.00 53.06 243 LYS A O 1
ATOM 1945 N N . SER A 1 244 ? 32.299 -9.279 15.139 1.00 58.81 244 SER A N 1
ATOM 1946 C CA . SER A 1 244 ? 32.369 -10.168 16.293 1.00 58.81 244 SER A CA 1
ATOM 1947 C C . SER A 1 244 ? 32.323 -9.346 17.585 1.00 58.81 244 SER A C 1
ATOM 1949 O O . SER A 1 244 ? 32.686 -8.165 17.617 1.00 58.81 244 SER A O 1
ATOM 1951 N N . THR A 1 245 ? 31.888 -9.950 18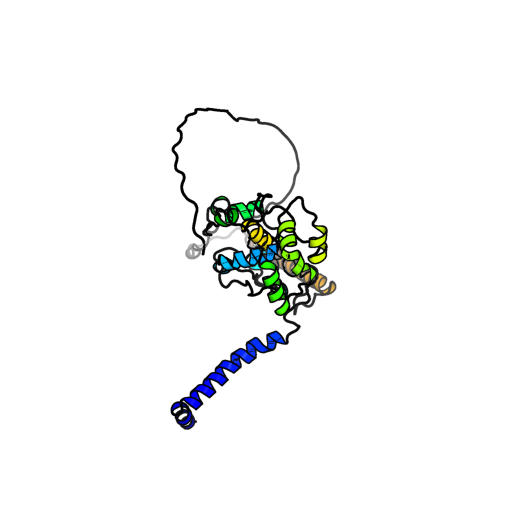.691 1.00 65.31 245 THR A N 1
ATOM 1952 C CA . THR A 1 245 ? 31.878 -9.283 20.005 1.00 65.31 245 THR A CA 1
ATOM 1953 C C . THR A 1 245 ? 33.253 -8.692 20.349 1.00 65.31 245 THR A C 1
ATOM 1955 O O . THR A 1 245 ? 33.340 -7.614 20.933 1.00 65.31 245 THR A O 1
ATOM 1958 N N . GLN A 1 246 ? 34.331 -9.349 19.910 1.00 62.31 246 GLN A N 1
ATOM 1959 C CA . GLN A 1 246 ? 35.707 -8.874 20.048 1.00 62.31 246 GLN A CA 1
ATOM 1960 C C . GLN A 1 246 ? 36.004 -7.630 19.202 1.00 62.31 246 GLN A C 1
ATOM 1962 O O . GLN A 1 246 ? 36.631 -6.696 19.700 1.00 62.31 246 GLN A O 1
ATOM 1967 N N . GLU A 1 247 ? 35.526 -7.570 17.960 1.00 70.06 247 GLU A N 1
ATOM 1968 C CA . GLU A 1 247 ? 35.691 -6.401 17.086 1.00 70.06 247 GLU A CA 1
ATOM 1969 C C . GLU A 1 247 ? 34.920 -5.189 17.617 1.00 70.06 247 GLU A C 1
ATOM 1971 O O . GLU A 1 247 ? 35.472 -4.090 17.655 1.00 70.06 247 GLU A O 1
ATOM 1976 N N . LYS A 1 248 ? 33.700 -5.389 18.136 1.00 71.69 248 LYS A N 1
ATOM 1977 C CA . LYS A 1 248 ? 32.915 -4.325 18.793 1.00 71.69 248 LYS A CA 1
ATOM 1978 C C . LYS A 1 248 ? 33.610 -3.789 20.047 1.00 71.69 248 LYS A C 1
ATOM 1980 O O . LYS A 1 248 ? 33.695 -2.579 20.240 1.00 71.69 248 LYS A O 1
ATOM 1985 N N . LEU A 1 249 ? 34.149 -4.679 20.884 1.00 69.25 249 LEU A N 1
ATOM 1986 C CA . LEU A 1 249 ? 34.916 -4.301 22.077 1.00 69.25 249 LEU A CA 1
ATOM 1987 C C . LEU A 1 249 ? 36.208 -3.553 21.720 1.00 69.25 249 LEU A C 1
ATOM 1989 O O . LEU A 1 249 ? 36.596 -2.623 22.425 1.00 69.25 249 LEU A O 1
ATOM 1993 N N . THR A 1 250 ? 36.870 -3.945 20.633 1.00 74.44 250 THR A N 1
ATOM 1994 C CA . THR A 1 250 ? 38.113 -3.314 20.168 1.00 74.44 250 THR A CA 1
ATOM 1995 C C . THR A 1 250 ? 37.843 -1.922 19.602 1.00 74.44 250 THR A C 1
ATOM 1997 O O . THR A 1 250 ? 38.542 -0.972 19.942 1.00 74.44 250 THR A O 1
ATOM 2000 N N . GLU A 1 251 ? 36.777 -1.760 18.822 1.00 78.50 251 GLU A N 1
ATOM 2001 C CA . GLU A 1 251 ? 36.348 -0.462 18.301 1.00 78.50 251 GLU A CA 1
ATOM 2002 C C . GLU A 1 251 ? 35.929 0.498 19.422 1.00 78.50 251 GLU A C 1
ATOM 2004 O O . GLU A 1 251 ? 36.366 1.647 19.439 1.00 78.50 251 GLU A O 1
ATOM 2009 N N . GLN A 1 252 ? 35.182 0.015 20.422 1.00 76.25 252 GLN A N 1
ATOM 2010 C CA . GLN A 1 252 ? 34.819 0.808 21.600 1.00 76.25 252 GLN A CA 1
ATOM 2011 C C . GLN A 1 252 ? 36.059 1.263 22.388 1.00 76.25 252 GLN A C 1
ATOM 2013 O O . GLN A 1 252 ? 36.141 2.417 22.807 1.00 76.25 252 GLN A O 1
ATOM 2018 N N . LYS A 1 253 ? 37.049 0.377 22.571 1.00 77.75 253 LYS A N 1
ATOM 2019 C CA . LYS A 1 253 ? 38.325 0.726 23.215 1.00 77.75 253 LYS A CA 1
ATOM 2020 C C . LYS A 1 253 ? 39.084 1.789 22.422 1.00 77.75 253 LYS A C 1
ATOM 2022 O O . LYS A 1 253 ? 39.548 2.758 23.017 1.00 77.75 253 LYS A O 1
ATOM 2027 N N . ASN A 1 254 ? 39.145 1.652 21.099 1.00 82.94 254 ASN A N 1
ATOM 2028 C CA . ASN A 1 254 ? 39.818 2.610 20.222 1.00 82.94 254 ASN A CA 1
ATOM 2029 C C . ASN A 1 254 ? 39.126 3.984 20.229 1.00 82.94 254 ASN A C 1
ATOM 2031 O O . ASN A 1 254 ? 39.803 5.009 20.277 1.00 82.94 254 ASN A O 1
ATOM 2035 N N . LEU A 1 255 ? 37.790 4.019 20.251 1.00 76.88 255 LEU A N 1
ATOM 2036 C CA . LEU A 1 255 ? 36.999 5.250 20.372 1.00 76.88 255 LEU A CA 1
ATOM 2037 C C . LEU A 1 255 ? 37.244 5.953 21.713 1.00 76.88 255 LEU A C 1
ATOM 2039 O O . LEU A 1 255 ? 37.520 7.153 21.737 1.00 76.88 255 LEU A O 1
ATOM 2043 N N . ASN A 1 256 ? 37.220 5.208 22.819 1.00 81.50 256 ASN A N 1
ATOM 2044 C CA . ASN A 1 256 ? 37.490 5.755 24.150 1.00 81.50 256 ASN A CA 1
ATOM 2045 C C . ASN A 1 256 ? 38.932 6.280 24.264 1.00 81.50 256 ASN A C 1
ATOM 2047 O O . ASN A 1 256 ? 39.175 7.328 24.862 1.00 81.50 256 ASN A O 1
ATOM 2051 N N . GLN A 1 257 ? 39.895 5.587 23.651 1.00 79.75 257 GLN A N 1
ATOM 2052 C CA . GLN A 1 257 ? 41.289 6.020 23.616 1.00 79.75 257 GLN A CA 1
ATOM 2053 C C . GLN A 1 257 ? 41.478 7.275 22.754 1.00 79.75 257 GLN A C 1
ATOM 2055 O O . GLN A 1 257 ? 42.195 8.190 23.154 1.00 79.75 257 GLN A O 1
ATOM 2060 N N . ALA A 1 258 ? 40.794 7.376 21.612 1.00 77.94 258 ALA A N 1
ATOM 2061 C CA . ALA A 1 258 ? 40.810 8.574 20.776 1.00 77.94 258 ALA A CA 1
ATOM 2062 C C . ALA A 1 258 ? 40.223 9.795 21.507 1.00 77.94 258 ALA A C 1
ATOM 2064 O O . ALA A 1 258 ? 40.806 10.879 21.457 1.00 77.94 258 ALA A O 1
ATOM 2065 N N . GLN A 1 259 ? 39.123 9.613 22.242 1.00 77.25 259 GLN A N 1
ATOM 2066 C CA . GLN A 1 259 ? 38.514 10.661 23.069 1.00 77.25 259 GLN A CA 1
ATOM 2067 C C . GLN A 1 259 ? 39.424 11.082 24.231 1.00 77.25 259 GLN A C 1
ATOM 2069 O O . GLN A 1 259 ? 39.597 12.276 24.478 1.00 77.25 259 GLN A O 1
ATOM 2074 N N . SER A 1 260 ? 40.066 10.123 24.905 1.00 72.44 260 SER A N 1
ATOM 2075 C CA . SER A 1 260 ? 41.048 10.406 25.958 1.00 72.44 260 SER A CA 1
ATOM 2076 C C . SER A 1 260 ? 42.249 11.188 25.414 1.00 72.44 260 SER A C 1
ATOM 2078 O O . SER A 1 260 ? 42.639 12.201 25.992 1.00 72.44 260 SER A O 1
ATOM 2080 N N . ASN A 1 261 ? 42.775 10.802 24.251 1.00 81.19 261 ASN A N 1
ATOM 2081 C CA . ASN A 1 261 ? 43.884 11.501 23.603 1.00 81.19 261 ASN A CA 1
ATOM 2082 C C . ASN A 1 261 ? 43.505 12.924 23.166 1.00 81.19 261 ASN A C 1
ATOM 2084 O O . ASN A 1 261 ? 44.312 13.841 23.308 1.00 81.19 261 ASN A O 1
ATOM 2088 N N . GLN A 1 262 ? 42.278 13.139 22.679 1.00 77.56 262 GLN A N 1
ATOM 2089 C CA . GLN A 1 262 ? 41.769 14.483 22.386 1.00 77.56 262 GLN A CA 1
ATOM 2090 C C . GLN A 1 262 ? 41.641 15.336 23.652 1.00 77.56 262 GLN A C 1
ATOM 2092 O O . GLN A 1 262 ? 42.059 16.493 23.644 1.00 77.56 262 GLN A O 1
ATOM 2097 N N . SER A 1 263 ? 41.129 14.769 24.748 1.00 71.50 263 SER A N 1
ATOM 2098 C CA . SER A 1 263 ? 41.036 15.463 26.038 1.00 71.50 263 SER A CA 1
ATOM 2099 C C . SER A 1 263 ? 42.415 15.828 26.591 1.00 71.50 263 SER A C 1
ATOM 2101 O O . SER A 1 263 ? 42.615 16.944 27.062 1.00 71.50 263 SER A O 1
ATOM 2103 N N . ASN A 1 264 ? 43.387 14.919 26.500 1.00 76.12 264 ASN A N 1
ATOM 2104 C CA . ASN A 1 264 ? 44.754 15.167 26.957 1.00 76.12 264 ASN A CA 1
ATOM 2105 C C . ASN A 1 264 ? 45.438 16.247 26.114 1.00 76.12 264 ASN A C 1
ATOM 2107 O O . ASN A 1 264 ? 46.063 17.146 26.666 1.00 76.12 264 ASN A O 1
ATOM 2111 N N . LYS A 1 265 ? 45.242 16.228 24.790 1.00 78.12 265 LYS A N 1
ATOM 2112 C CA . LYS A 1 265 ? 45.759 17.265 23.889 1.00 78.12 265 LYS A CA 1
ATOM 2113 C C . LYS A 1 265 ? 45.126 18.635 24.154 1.00 78.12 265 LYS A C 1
ATOM 2115 O O . LYS A 1 265 ? 45.825 19.642 24.108 1.00 78.12 265 LYS A O 1
ATOM 2120 N N . ALA A 1 266 ? 43.831 18.684 24.470 1.00 69.00 266 ALA A N 1
ATOM 2121 C CA . ALA A 1 266 ? 43.156 19.916 24.881 1.00 69.00 266 ALA A CA 1
ATOM 2122 C C . ALA A 1 266 ? 43.707 20.456 26.214 1.00 69.00 266 ALA A C 1
ATOM 2124 O O . ALA A 1 266 ? 43.936 21.658 26.347 1.00 69.00 266 ALA A O 1
ATOM 2125 N N . ASN A 1 267 ? 43.989 19.573 27.174 1.00 72.06 267 ASN A N 1
ATOM 2126 C CA . ASN A 1 267 ? 44.588 19.951 28.455 1.00 72.06 267 ASN A CA 1
ATOM 2127 C C . ASN A 1 267 ? 46.039 20.436 28.307 1.00 72.06 267 ASN A C 1
ATOM 2129 O O . ASN A 1 267 ? 46.416 21.412 28.947 1.00 72.06 267 ASN A O 1
ATOM 2133 N N . GLU A 1 268 ? 46.833 19.820 27.429 1.00 69.81 268 GLU A N 1
ATOM 2134 C CA . GLU A 1 268 ? 48.217 20.229 27.152 1.00 69.81 268 GLU A CA 1
ATOM 2135 C C . GLU A 1 268 ? 48.296 21.583 26.419 1.00 69.81 268 GLU A C 1
ATOM 2137 O O . GLU A 1 268 ? 49.193 22.393 26.660 1.00 69.81 268 GLU A O 1
ATOM 2142 N N . LEU A 1 269 ? 47.331 21.871 25.539 1.00 67.62 269 LEU A N 1
ATOM 2143 C CA . LEU A 1 269 ? 47.184 23.191 24.914 1.00 67.62 269 LEU A CA 1
ATOM 2144 C C . LEU A 1 269 ? 46.809 24.265 25.948 1.00 67.62 269 LEU A C 1
ATOM 2146 O O . LEU A 1 269 ? 47.342 25.375 25.903 1.00 67.62 269 LEU A O 1
ATOM 2150 N N . ASN A 1 270 ? 45.951 23.924 26.912 1.00 63.06 270 ASN A N 1
ATOM 2151 C CA . ASN A 1 270 ? 45.585 24.826 28.003 1.00 63.06 270 ASN A CA 1
ATOM 2152 C C . ASN A 1 270 ? 46.746 25.064 28.984 1.00 63.06 270 ASN A C 1
ATOM 2154 O O . ASN A 1 270 ? 46.932 26.203 29.410 1.00 63.06 270 ASN A O 1
ATOM 2158 N N . SER A 1 271 ? 47.567 24.052 29.293 1.00 59.56 271 SER A N 1
ATOM 2159 C CA . SER A 1 271 ? 48.728 24.215 30.184 1.00 59.56 271 SER A CA 1
ATOM 2160 C C . SER A 1 271 ? 49.832 25.072 29.551 1.00 59.56 271 SER A C 1
ATOM 2162 O O . SER A 1 271 ? 50.364 25.979 30.189 1.00 59.56 271 SER A O 1
ATOM 2164 N N . LYS A 1 272 ? 50.103 24.888 28.252 1.00 63.38 272 LYS A N 1
ATOM 2165 C CA . LYS A 1 272 ? 51.025 25.752 27.490 1.00 63.38 272 LYS A CA 1
ATOM 2166 C C . LYS A 1 272 ? 50.525 27.201 27.401 1.00 63.38 272 LYS A C 1
ATOM 2168 O O . LYS A 1 272 ? 51.327 28.134 27.415 1.00 63.38 272 LYS A O 1
ATOM 2173 N N . SER A 1 273 ? 49.205 27.414 27.365 1.00 56.28 273 SER A N 1
ATOM 2174 C CA . SER A 1 273 ? 48.612 28.756 27.450 1.00 56.28 273 SER A CA 1
ATOM 2175 C C . SER A 1 273 ? 48.774 29.400 28.833 1.00 56.28 273 SER A C 1
ATOM 2177 O O . SER A 1 273 ? 48.864 30.628 28.907 1.00 56.28 273 SER A O 1
ATOM 2179 N N . THR A 1 274 ? 48.783 28.627 29.921 1.00 57.56 274 THR A N 1
ATOM 2180 C CA . THR A 1 274 ? 48.997 29.160 31.277 1.00 57.56 274 THR A CA 1
ATOM 2181 C C . THR A 1 274 ? 50.467 29.450 31.564 1.00 57.56 274 THR A C 1
ATOM 2183 O O . THR A 1 274 ? 50.758 30.471 32.185 1.00 57.56 274 THR A O 1
ATOM 2186 N N . ASP A 1 275 ? 51.392 28.655 31.025 1.00 54.03 275 ASP A N 1
ATOM 2187 C CA . ASP A 1 275 ? 52.835 28.878 31.189 1.00 54.03 275 ASP A CA 1
ATOM 2188 C C . ASP A 1 275 ? 53.305 30.139 30.446 1.00 54.03 275 ASP A C 1
ATOM 2190 O O . ASP A 1 275 ? 54.043 30.953 31.003 1.00 54.03 275 ASP A O 1
ATOM 2194 N N . ASN A 1 276 ? 52.775 30.407 29.246 1.00 52.19 276 ASN A N 1
ATOM 2195 C CA . ASN A 1 276 ? 53.037 31.668 28.537 1.00 52.19 276 ASN A CA 1
ATOM 2196 C C . ASN A 1 276 ? 52.436 32.900 29.243 1.00 52.19 276 ASN A C 1
ATOM 2198 O O . ASN A 1 276 ? 52.962 34.001 29.099 1.00 52.19 276 ASN A O 1
ATOM 2202 N N . LYS A 1 277 ? 51.377 32.738 30.050 1.00 50.41 277 LYS A N 1
ATOM 2203 C CA . LYS A 1 277 ? 50.859 33.811 30.921 1.00 50.41 277 LYS A CA 1
ATOM 2204 C C . LYS A 1 277 ? 51.719 34.028 32.171 1.00 50.41 277 LYS A C 1
ATOM 2206 O O . LYS A 1 277 ? 51.751 35.143 32.684 1.00 50.41 277 LYS A O 1
ATOM 2211 N N . ALA A 1 278 ? 52.427 33.004 32.644 1.00 47.88 278 ALA A N 1
ATOM 2212 C CA . ALA A 1 278 ? 53.312 33.098 33.804 1.00 47.88 278 ALA A CA 1
ATOM 2213 C C . ALA A 1 278 ? 54.688 33.710 33.472 1.00 47.88 278 ALA A C 1
ATOM 2215 O O . ALA A 1 278 ? 55.315 34.302 34.349 1.00 47.88 278 ALA A O 1
ATOM 2216 N N . ILE A 1 279 ? 55.138 33.635 32.212 1.00 46.69 279 ILE A N 1
ATOM 2217 C CA . ILE A 1 279 ? 56.403 34.248 31.758 1.00 46.69 279 ILE A CA 1
ATOM 2218 C C . ILE A 1 279 ? 56.258 35.765 31.520 1.00 46.69 279 ILE A C 1
ATOM 2220 O O . ILE A 1 279 ? 57.222 36.504 31.692 1.00 46.69 279 ILE A O 1
ATOM 2224 N N . ILE A 1 280 ? 55.051 36.267 31.231 1.00 45.66 280 ILE A N 1
ATOM 2225 C CA . ILE A 1 280 ? 54.801 37.709 31.015 1.00 45.66 280 ILE A CA 1
ATOM 2226 C C . ILE A 1 280 ? 54.783 38.515 32.336 1.00 45.66 280 ILE A C 1
ATOM 2228 O O . ILE A 1 280 ? 54.810 39.740 32.311 1.00 45.66 280 ILE A O 1
ATOM 2232 N N . ASN A 1 281 ? 54.814 37.861 33.506 1.00 46.25 281 ASN A N 1
ATOM 2233 C CA . ASN A 1 281 ? 54.649 38.521 34.809 1.00 46.25 281 ASN A CA 1
ATOM 2234 C C . ASN A 1 281 ? 55.875 38.421 35.742 1.00 46.25 281 ASN A C 1
ATOM 2236 O O . ASN A 1 281 ? 55.730 38.295 36.959 1.00 46.25 281 ASN A O 1
ATOM 2240 N N . LYS A 1 282 ? 57.094 38.491 35.189 1.00 41.72 282 LYS A N 1
ATOM 2241 C CA . LYS A 1 282 ? 58.335 38.679 35.965 1.00 41.72 282 LYS A CA 1
ATOM 2242 C C . LYS A 1 282 ? 59.332 39.613 35.264 1.00 41.72 282 LYS A C 1
ATOM 2244 O O . LYS A 1 282 ? 60.277 39.137 34.651 1.00 41.72 282 LYS A O 1
ATOM 2249 N N . ASN A 1 283 ? 59.113 40.924 35.368 1.00 34.78 283 ASN A N 1
ATOM 2250 C CA . ASN A 1 283 ? 60.097 41.919 35.838 1.00 34.78 283 ASN A CA 1
ATOM 2251 C C . ASN A 1 283 ? 59.468 43.327 35.770 1.00 34.78 283 ASN A C 1
ATOM 2253 O O . ASN A 1 283 ? 59.058 43.733 34.682 1.00 34.78 283 ASN A O 1
ATOM 2257 N N . PRO A 1 284 ? 59.371 44.075 36.883 1.00 46.44 284 PRO A N 1
ATOM 2258 C CA . PRO A 1 284 ? 59.152 45.513 36.842 1.00 46.44 284 PRO A CA 1
ATOM 2259 C C . PRO A 1 284 ? 60.497 46.228 36.618 1.00 46.44 284 PRO A C 1
ATOM 2261 O O . PRO A 1 284 ? 61.545 45.684 36.951 1.00 46.44 284 PRO A O 1
ATOM 2264 N N . ASP A 1 285 ? 60.434 47.446 36.086 1.00 36.81 285 ASP A N 1
ATOM 2265 C CA . ASP A 1 285 ? 61.540 48.406 35.932 1.00 36.81 285 ASP A CA 1
ATOM 2266 C C . ASP A 1 285 ? 62.398 48.256 34.658 1.00 36.81 285 ASP A C 1
ATOM 2268 O O . ASP A 1 285 ? 63.476 47.677 34.682 1.00 36.81 285 ASP A O 1
ATOM 2272 N N . ASP A 1 286 ? 61.957 48.853 33.542 1.00 34.22 286 ASP A N 1
ATOM 2273 C CA . ASP A 1 286 ? 62.697 49.974 32.937 1.00 34.22 286 ASP A CA 1
ATOM 2274 C C . ASP A 1 286 ? 61.860 50.728 31.881 1.00 34.22 286 ASP A C 1
ATOM 2276 O O . ASP A 1 286 ? 60.862 50.247 31.346 1.00 34.22 286 ASP A O 1
ATOM 2280 N N . LYS A 1 287 ? 62.264 51.971 31.646 1.00 36.12 287 LYS A N 1
ATOM 2281 C CA . LYS A 1 287 ? 61.597 53.045 30.906 1.00 36.12 287 LYS A CA 1
ATOM 2282 C C . LYS A 1 287 ? 61.527 52.821 29.384 1.00 36.12 287 LYS A C 1
ATOM 2284 O O . LYS A 1 287 ? 62.508 52.429 28.768 1.00 36.12 287 LYS A O 1
ATOM 2289 N N . GLY A 1 288 ? 60.455 53.340 28.771 1.00 28.42 288 GLY A N 1
ATOM 2290 C CA . GLY A 1 288 ? 60.554 54.087 27.506 1.00 28.42 288 GLY A CA 1
ATOM 2291 C C . GLY A 1 288 ? 59.838 53.531 26.263 1.00 28.42 288 GLY A C 1
ATOM 2292 O O . GLY A 1 288 ? 59.943 52.357 25.944 1.00 28.42 288 GLY A O 1
ATOM 2293 N N . LEU A 1 289 ? 59.233 54.477 25.523 1.00 32.09 289 LEU A N 1
ATOM 2294 C CA . LEU A 1 289 ? 58.921 54.480 24.074 1.00 32.09 289 LEU A CA 1
ATOM 2295 C C . LEU A 1 289 ? 57.681 53.678 23.608 1.00 32.09 289 LEU A C 1
ATOM 2297 O O . LEU A 1 289 ? 57.666 52.459 23.591 1.00 32.09 289 LEU A O 1
ATOM 2301 N N . THR A 1 290 ? 56.524 54.335 23.434 1.00 32.59 290 THR A N 1
ATOM 2302 C CA . THR A 1 290 ? 55.981 55.036 22.233 1.00 32.59 290 THR A CA 1
ATOM 2303 C C . THR A 1 290 ? 55.303 54.142 21.185 1.00 32.59 290 THR A C 1
ATOM 2305 O O . THR A 1 290 ? 55.942 53.297 20.582 1.00 32.59 290 THR A O 1
ATOM 2308 N N . ASN A 1 291 ? 54.016 54.453 20.962 1.00 33.56 291 ASN A N 1
ATOM 2309 C CA . ASN A 1 291 ? 53.174 54.383 19.754 1.00 33.56 291 ASN A CA 1
ATOM 2310 C C . ASN A 1 291 ? 53.582 53.524 18.541 1.00 33.56 291 ASN A C 1
ATOM 2312 O O . ASN A 1 291 ? 54.671 53.687 18.006 1.00 33.56 291 ASN A O 1
ATOM 2316 N N . SER A 1 292 ? 52.546 52.860 17.993 1.00 34.06 292 SER A N 1
ATOM 2317 C CA . SER A 1 292 ? 52.432 52.140 16.703 1.00 34.06 292 SER A CA 1
ATOM 2318 C C . SER A 1 292 ? 52.437 50.634 16.956 1.00 34.06 292 SER A C 1
ATOM 2320 O O . SER A 1 292 ? 53.478 50.057 17.202 1.00 34.06 292 SER A O 1
ATOM 2322 N N . GLU A 1 293 ? 51.302 49.949 17.080 1.00 32.09 293 GLU A N 1
ATOM 2323 C CA . GLU A 1 293 ? 50.539 49.431 15.938 1.00 32.09 293 GLU A CA 1
ATOM 2324 C C . GLU A 1 293 ? 49.181 48.935 16.455 1.00 32.09 293 GLU A C 1
ATOM 2326 O O . GLU A 1 293 ? 49.050 47.840 16.996 1.00 32.09 293 GLU A O 1
ATOM 2331 N N . ASN A 1 294 ? 48.150 49.770 16.337 1.00 34.50 294 ASN A N 1
ATOM 2332 C CA . ASN A 1 294 ? 46.795 49.422 16.756 1.00 34.50 294 ASN A CA 1
ATOM 2333 C C . ASN A 1 294 ? 45.832 49.725 15.609 1.00 34.50 294 ASN A C 1
ATOM 2335 O O . ASN A 1 294 ? 45.073 50.691 15.639 1.00 34.50 294 ASN A O 1
ATOM 2339 N N . LYS A 1 295 ? 45.931 48.926 14.550 1.00 34.38 295 LYS A N 1
ATOM 2340 C CA . LYS A 1 295 ? 44.962 48.825 13.458 1.00 34.38 295 LYS A CA 1
ATOM 2341 C C . LYS A 1 295 ? 45.250 47.511 12.755 1.00 34.38 295 LYS A C 1
ATOM 2343 O O . LYS A 1 295 ? 46.211 47.438 12.012 1.00 34.38 295 LYS A O 1
ATOM 2348 N N . ASP A 1 296 ? 44.478 46.496 13.129 1.00 37.34 296 ASP A N 1
ATOM 2349 C CA . ASP A 1 296 ? 44.053 45.355 12.301 1.00 37.34 296 ASP A CA 1
ATOM 2350 C C . ASP A 1 296 ? 43.798 44.146 13.196 1.00 37.34 296 ASP A C 1
ATOM 2352 O O . ASP A 1 296 ? 44.560 43.196 13.188 1.00 37.34 296 ASP A O 1
ATOM 2356 N N . LEU A 1 297 ? 42.737 44.208 14.016 1.00 33.12 297 LEU A N 1
ATOM 2357 C CA . LEU A 1 297 ? 42.101 43.039 14.664 1.00 33.12 297 LEU A CA 1
ATOM 2358 C C . LEU A 1 297 ? 40.739 43.410 15.295 1.00 33.12 297 LEU A C 1
ATOM 2360 O O . LEU A 1 297 ? 40.344 42.922 16.350 1.00 33.12 297 LEU A O 1
ATOM 2364 N N . LYS A 1 298 ? 39.979 44.294 14.632 1.00 34.62 298 LYS A N 1
ATOM 2365 C CA . LYS A 1 298 ? 38.553 44.529 14.923 1.00 34.62 298 LYS A CA 1
ATOM 2366 C C . LYS A 1 298 ? 37.714 44.276 13.677 1.00 34.62 298 LYS A C 1
ATOM 2368 O O . LYS A 1 298 ? 37.152 45.190 13.087 1.00 34.62 298 LYS A O 1
ATOM 2373 N N . LYS A 1 299 ? 37.639 43.010 13.288 1.00 36.03 299 LYS A N 1
ATOM 2374 C CA . LYS A 1 299 ? 36.513 42.415 12.565 1.00 36.03 299 LYS A CA 1
ATOM 2375 C C . LYS A 1 299 ? 36.576 40.917 12.837 1.00 36.03 299 LYS A C 1
ATOM 2377 O O . LYS A 1 299 ? 37.655 40.345 12.790 1.00 36.03 299 LYS A O 1
ATOM 2382 N N . ILE A 1 300 ? 35.410 40.322 13.081 1.00 32.38 300 ILE A N 1
ATOM 2383 C CA . ILE A 1 300 ? 35.176 38.919 13.459 1.00 32.38 300 ILE A CA 1
ATOM 2384 C C . ILE A 1 300 ? 35.288 38.672 14.976 1.00 32.38 300 ILE A C 1
ATOM 2386 O O . ILE A 1 300 ? 36.263 38.120 15.462 1.00 32.38 300 ILE A O 1
ATOM 2390 N N . ASN A 1 301 ? 34.264 39.105 15.719 1.00 28.78 301 ASN A N 1
ATOM 2391 C CA . ASN A 1 301 ? 33.786 38.445 16.942 1.00 28.78 301 ASN A CA 1
ATOM 2392 C C . ASN A 1 301 ? 32.388 38.987 17.277 1.00 28.78 301 ASN A C 1
ATOM 2394 O O . ASN A 1 301 ? 32.242 40.009 17.941 1.00 28.78 301 ASN A O 1
ATOM 2398 N N . SER A 1 302 ? 31.361 38.309 16.764 1.00 30.66 302 SER A N 1
ATOM 2399 C CA . SER A 1 302 ? 29.970 38.461 17.199 1.00 30.66 302 SER A CA 1
ATOM 2400 C C . SER A 1 302 ? 29.201 37.167 16.917 1.00 30.66 302 SER A C 1
ATOM 2402 O O . SER A 1 302 ? 28.402 37.117 15.987 1.00 30.66 302 SER A O 1
ATOM 2404 N N . VAL A 1 303 ? 29.474 36.110 17.685 1.00 33.47 303 VAL A N 1
ATOM 2405 C CA . VAL A 1 303 ? 28.508 35.030 17.943 1.00 33.47 303 VAL A CA 1
ATOM 2406 C C . VAL A 1 303 ? 28.708 34.565 19.387 1.00 33.47 303 VAL A C 1
ATOM 2408 O O . VAL A 1 303 ? 29.806 34.186 19.786 1.00 33.47 303 VAL A O 1
ATOM 2411 N N . ASP A 1 304 ? 27.627 34.682 20.144 1.00 31.20 304 ASP A N 1
ATOM 2412 C CA . ASP A 1 304 ? 27.454 34.443 21.575 1.00 31.20 304 ASP A CA 1
ATOM 2413 C C . ASP A 1 304 ? 27.362 32.927 21.880 1.00 31.20 304 ASP A C 1
ATOM 2415 O O . ASP A 1 304 ? 26.564 32.247 21.223 1.00 31.20 304 ASP A O 1
ATOM 2419 N N . PRO A 1 305 ? 28.151 32.347 22.810 1.00 30.17 305 PRO A N 1
ATOM 2420 C CA . PRO A 1 305 ? 28.106 30.923 23.120 1.00 30.17 305 PRO A CA 1
ATOM 2421 C C . PR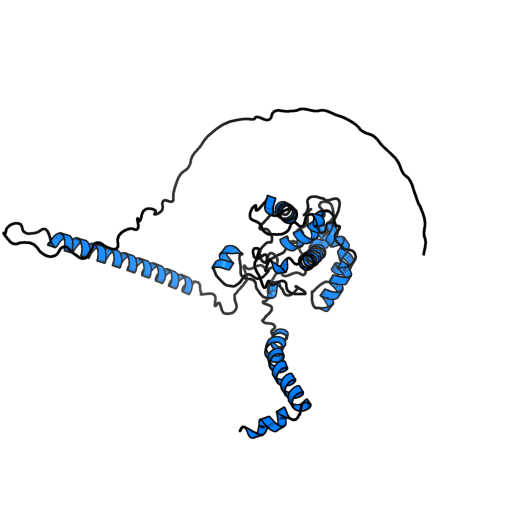O A 1 305 ? 27.540 30.657 24.525 1.00 30.17 305 PRO A C 1
ATOM 2423 O O . PRO A 1 305 ? 28.280 30.239 25.406 1.00 30.17 305 PRO A O 1
ATOM 2426 N N . ASP A 1 306 ? 26.229 30.802 24.726 1.00 30.88 306 ASP A N 1
ATOM 2427 C CA . ASP A 1 306 ? 25.563 30.352 25.959 1.00 30.88 306 ASP A CA 1
ATOM 2428 C C . ASP A 1 306 ? 24.331 29.490 25.654 1.00 30.88 306 ASP A C 1
ATOM 2430 O O . ASP A 1 306 ? 23.216 29.980 25.478 1.00 30.88 306 ASP A O 1
ATOM 2434 N N . LYS A 1 307 ? 24.549 28.168 25.595 1.00 31.70 307 LYS A N 1
ATOM 2435 C CA . LYS A 1 307 ? 23.614 27.127 26.070 1.00 31.70 307 LYS A CA 1
ATOM 2436 C C . LYS A 1 307 ? 24.257 25.743 25.949 1.00 31.70 307 LYS A C 1
ATOM 2438 O O . LYS A 1 307 ? 24.077 25.021 24.971 1.00 31.70 307 LYS A O 1
ATOM 2443 N N . LYS A 1 308 ? 24.999 25.352 26.987 1.00 32.16 308 LYS A N 1
ATOM 2444 C CA . LYS A 1 308 ? 25.264 23.944 27.303 1.00 32.16 308 LYS A CA 1
ATOM 2445 C C . LYS A 1 308 ? 24.337 23.500 28.434 1.00 32.16 308 LYS A C 1
ATOM 2447 O O . LYS A 1 308 ? 24.258 24.162 29.458 1.00 32.16 308 LYS A O 1
ATOM 2452 N N . ASN A 1 309 ? 23.677 22.371 28.179 1.00 28.80 309 ASN A N 1
ATOM 2453 C CA . ASN A 1 309 ? 23.403 21.247 29.077 1.00 28.80 309 ASN A CA 1
ATOM 2454 C C . ASN A 1 309 ? 23.252 21.516 30.580 1.00 28.80 309 ASN A C 1
ATOM 2456 O O . ASN A 1 309 ? 24.227 21.844 31.242 1.00 28.80 309 ASN A O 1
ATOM 2460 N N . ASN A 1 310 ? 22.100 21.115 31.123 1.00 27.02 310 ASN A N 1
ATOM 2461 C CA . ASN A 1 310 ? 22.037 20.438 32.417 1.00 27.02 310 ASN A CA 1
ATOM 2462 C C . ASN A 1 310 ? 20.901 19.403 32.409 1.00 27.02 310 ASN A C 1
ATOM 2464 O O . ASN A 1 310 ? 19.725 19.751 32.434 1.00 27.02 310 ASN A O 1
ATOM 2468 N N . ASN A 1 311 ? 21.288 18.126 32.391 1.00 27.97 311 ASN A N 1
ATOM 2469 C CA . ASN A 1 311 ? 20.478 17.017 32.883 1.00 27.97 311 ASN A CA 1
ATOM 2470 C C . ASN A 1 311 ? 20.849 16.802 34.355 1.00 27.97 311 ASN A C 1
ATOM 2472 O O . ASN A 1 311 ? 22.036 16.642 34.635 1.00 27.97 311 ASN A O 1
ATOM 2476 N N . ASN A 1 312 ? 19.849 16.757 35.246 1.00 27.22 312 ASN A N 1
ATOM 2477 C CA . ASN A 1 312 ? 19.559 15.652 36.180 1.00 27.22 312 ASN A CA 1
ATOM 2478 C C . ASN A 1 312 ? 19.039 16.059 37.576 1.00 27.22 312 ASN A C 1
ATOM 2480 O O . ASN A 1 312 ? 19.579 16.942 38.232 1.00 27.22 312 ASN A O 1
ATOM 2484 N N . LEU A 1 313 ? 18.084 15.228 38.027 1.00 27.28 313 LEU A N 1
ATOM 2485 C CA . LEU A 1 313 ? 17.640 14.909 39.395 1.00 27.28 313 LEU A CA 1
ATOM 2486 C C . LEU A 1 313 ? 16.781 15.936 40.164 1.00 27.28 313 LEU A C 1
ATOM 2488 O O . LEU A 1 313 ? 17.284 16.901 40.724 1.00 27.28 313 LEU A O 1
ATOM 2492 N N . SER A 1 314 ? 15.495 15.619 40.377 1.00 27.88 314 SER A N 1
ATOM 2493 C CA . SER A 1 314 ? 14.997 14.902 41.578 1.00 27.88 314 SER A CA 1
ATOM 2494 C C . SER A 1 314 ? 13.522 15.215 41.907 1.00 27.88 314 SER A C 1
ATOM 2496 O O . SER A 1 314 ? 13.117 16.362 42.046 1.00 27.88 314 SER A O 1
ATOM 2498 N N . ASP A 1 315 ? 12.720 14.151 42.002 1.00 29.14 315 ASP A N 1
ATOM 2499 C CA . ASP A 1 315 ? 11.769 13.832 43.076 1.00 29.14 315 ASP A CA 1
ATOM 2500 C C . ASP A 1 315 ? 11.206 14.954 43.977 1.00 29.14 315 ASP A C 1
ATOM 2502 O O . ASP A 1 315 ? 11.904 15.446 44.859 1.00 29.14 315 ASP A O 1
ATOM 2506 N N . LYS A 1 316 ? 9.879 15.175 43.900 1.00 29.33 316 LYS A N 1
ATOM 2507 C CA . LYS A 1 316 ? 8.866 14.967 44.975 1.00 29.33 316 LYS A CA 1
ATOM 2508 C C . LYS A 1 316 ? 7.704 15.978 44.953 1.00 29.33 316 LYS A C 1
ATOM 2510 O O . LYS A 1 316 ? 7.889 17.158 45.201 1.00 29.33 316 LYS A O 1
ATOM 2515 N N . LYS A 1 317 ? 6.508 15.373 44.901 1.00 28.28 317 LYS A N 1
ATOM 2516 C CA . LYS A 1 317 ? 5.304 15.609 45.727 1.00 28.28 317 LYS A CA 1
ATOM 2517 C C . LYS A 1 317 ? 4.452 16.877 45.551 1.00 28.28 317 LYS A C 1
ATOM 2519 O O . LYS A 1 317 ? 4.893 17.971 45.866 1.00 28.28 317 LYS A O 1
ATOM 2524 N N . ASN A 1 318 ? 3.157 16.564 45.364 1.00 27.17 318 ASN A N 1
ATOM 2525 C CA . ASN A 1 318 ? 1.969 17.150 46.011 1.00 27.17 318 ASN A CA 1
ATOM 2526 C C . ASN A 1 318 ? 1.580 18.565 45.544 1.00 27.17 318 ASN A C 1
ATOM 2528 O O . ASN A 1 318 ? 2.428 19.415 45.347 1.00 27.17 318 ASN A O 1
ATOM 2532 N N . ASP A 1 319 ? 0.318 18.951 45.405 1.00 27.89 319 ASP A N 1
ATOM 2533 C CA . ASP A 1 319 ? -0.993 18.333 45.598 1.00 27.89 319 ASP A CA 1
ATOM 2534 C C . ASP A 1 319 ? -2.010 19.336 45.007 1.00 27.89 319 ASP A C 1
ATOM 2536 O O . ASP A 1 319 ? -1.735 20.536 44.984 1.00 27.89 319 ASP A O 1
ATOM 2540 N N . LYS A 1 320 ? -3.212 18.839 44.707 1.00 29.03 320 LYS A N 1
ATOM 2541 C CA . LYS A 1 320 ? -4.508 19.530 44.874 1.00 29.03 320 LYS A CA 1
ATOM 2542 C C . LYS A 1 320 ? -5.008 20.591 43.876 1.00 29.03 320 LYS A C 1
ATOM 2544 O O . LYS A 1 320 ? -4.520 21.707 43.767 1.00 29.03 320 LYS A O 1
ATOM 2549 N N . ASP A 1 321 ? -6.162 20.202 43.327 1.00 27.56 321 ASP A N 1
ATOM 2550 C CA . ASP A 1 321 ? -7.450 20.909 43.374 1.00 27.56 321 ASP A CA 1
ATOM 2551 C C . ASP A 1 321 ? -7.661 22.175 42.529 1.00 27.56 321 ASP A C 1
ATOM 2553 O O . ASP A 1 321 ? -7.337 23.287 42.928 1.00 27.56 321 ASP A O 1
ATOM 2557 N N . ASN A 1 322 ? -8.420 22.015 41.437 1.00 30.08 322 ASN A N 1
ATOM 2558 C CA . ASN A 1 322 ? -9.736 22.664 41.274 1.00 30.08 322 ASN A CA 1
ATOM 2559 C C . ASN A 1 322 ? -10.434 22.090 40.027 1.00 30.08 322 ASN A C 1
ATOM 2561 O O . ASN A 1 322 ? -9.932 22.195 38.915 1.00 30.08 322 ASN A O 1
ATOM 2565 N N . LYS A 1 323 ? -11.472 21.264 40.193 1.00 29.44 323 LYS A N 1
ATOM 2566 C CA . LYS A 1 323 ? -12.898 21.651 40.224 1.00 29.44 323 LYS A CA 1
ATOM 2567 C C . LYS A 1 323 ? -13.363 22.450 38.999 1.00 29.44 323 LYS A C 1
ATOM 2569 O O . LYS A 1 323 ? -13.085 23.633 38.880 1.00 29.44 323 LYS A O 1
ATOM 2574 N N . ASN A 1 324 ? -14.171 21.745 38.199 1.00 27.73 324 ASN A N 1
ATOM 2575 C CA . ASN A 1 324 ? -15.538 22.095 37.797 1.00 27.73 324 ASN A CA 1
ATOM 2576 C C . ASN A 1 324 ? -15.790 23.527 37.314 1.00 27.73 324 ASN A C 1
ATOM 2578 O O . ASN A 1 324 ? -15.709 24.447 38.115 1.00 27.73 324 ASN A O 1
ATOM 2582 N N . LEU A 1 325 ? -16.299 23.655 36.083 1.00 29.88 325 LEU A N 1
ATOM 2583 C CA . LEU A 1 325 ? -17.457 24.497 35.753 1.00 29.88 325 LEU A CA 1
ATOM 2584 C C . LEU A 1 325 ? -17.959 24.162 34.335 1.00 29.88 325 LEU A C 1
ATOM 2586 O O . LEU A 1 325 ? -17.403 24.587 33.329 1.00 29.88 325 LEU A O 1
ATOM 2590 N N . ASN A 1 326 ? -19.040 23.386 34.292 1.00 28.67 326 ASN A N 1
ATOM 2591 C CA . ASN A 1 326 ? -20.056 23.416 33.243 1.00 28.67 326 ASN A CA 1
ATOM 2592 C C . ASN A 1 326 ? -21.159 24.381 33.715 1.00 28.67 326 ASN A C 1
ATOM 2594 O O . ASN A 1 326 ? -21.513 24.323 34.898 1.00 28.67 326 ASN A O 1
ATOM 2598 N N . PRO A 1 327 ? -21.759 25.193 32.832 1.00 32.25 327 PRO A N 1
ATOM 2599 C CA . PRO A 1 327 ? -23.147 25.577 33.010 1.00 32.25 327 PRO A CA 1
ATOM 2600 C C . PRO A 1 327 ? -24.021 25.168 31.818 1.00 32.25 327 PRO A C 1
ATOM 2602 O O . PRO A 1 327 ? -23.695 25.338 30.646 1.00 32.25 327 PRO A O 1
ATOM 2605 N N . ASN A 1 328 ? -25.171 24.636 32.211 1.00 28.31 328 ASN A N 1
ATOM 2606 C CA . ASN A 1 328 ? -26.290 24.160 31.421 1.00 28.31 328 ASN A CA 1
ATOM 2607 C C . ASN A 1 328 ? -26.960 25.210 30.515 1.00 28.31 328 ASN A C 1
ATOM 2609 O O . ASN A 1 328 ? -26.985 26.398 30.817 1.00 28.31 328 ASN A O 1
ATOM 2613 N N . SER A 1 329 ? -27.677 24.639 29.538 1.00 26.45 329 SER A N 1
ATOM 2614 C CA . SER A 1 329 ? -29.036 24.974 29.076 1.00 26.45 329 SER A CA 1
ATOM 2615 C C . SER A 1 329 ? -29.302 26.323 28.410 1.00 26.45 329 SER A C 1
ATOM 2617 O O . SER A 1 329 ? -29.290 27.352 29.067 1.00 26.45 329 SER A O 1
ATOM 2619 N N . GLU A 1 330 ? -29.834 26.262 27.186 1.00 26.92 330 GLU A N 1
ATOM 2620 C CA . GLU A 1 330 ? -31.249 26.590 26.989 1.00 26.92 330 GLU A CA 1
ATOM 2621 C C . GLU A 1 330 ? -31.834 25.966 25.713 1.00 26.92 330 GLU A C 1
ATOM 2623 O O . GLU A 1 330 ? -31.153 25.649 24.743 1.00 26.92 330 GLU A O 1
ATOM 2628 N N . ASN A 1 331 ? -33.135 25.730 25.801 1.00 28.50 331 ASN A N 1
ATOM 2629 C CA . ASN A 1 331 ? -34.012 24.940 24.956 1.00 28.50 331 ASN A CA 1
ATOM 2630 C C . ASN A 1 331 ? -34.988 25.903 24.261 1.00 28.50 331 ASN A C 1
ATOM 2632 O O . ASN A 1 331 ? -35.484 26.800 24.942 1.00 28.50 331 ASN A O 1
ATOM 2636 N N . LYS A 1 332 ? -35.327 25.702 22.976 1.00 29.84 332 LYS A N 1
ATOM 2637 C CA . LYS A 1 332 ? -36.644 26.073 22.408 1.00 29.84 332 LYS A CA 1
ATOM 2638 C C . LYS A 1 332 ? -36.870 25.530 20.986 1.00 29.84 332 LYS A C 1
ATOM 2640 O O . LYS A 1 332 ? -36.304 26.003 20.011 1.00 29.84 332 LYS A O 1
ATOM 2645 N N . ASN A 1 333 ? -37.755 24.532 20.932 1.00 28.03 333 ASN A N 1
ATOM 2646 C CA . ASN A 1 333 ? -38.824 24.266 19.956 1.00 28.03 333 ASN A CA 1
ATOM 2647 C C . ASN A 1 333 ? -39.011 25.237 18.769 1.00 28.03 333 ASN A C 1
ATOM 2649 O O . ASN A 1 333 ? -39.214 26.427 18.991 1.00 28.03 333 ASN A O 1
ATOM 2653 N N . SER A 1 334 ? -39.269 24.693 17.568 1.00 27.78 334 SER A N 1
ATOM 2654 C CA . SER A 1 334 ? -40.643 24.514 17.035 1.00 27.78 334 SER A CA 1
ATOM 2655 C C . SER A 1 334 ? -40.673 24.203 15.525 1.00 27.78 334 SER A C 1
ATOM 2657 O O . SER A 1 334 ? -40.164 24.979 14.732 1.00 27.78 334 SER A O 1
ATOM 2659 N N . LYS A 1 335 ? -41.337 23.082 15.192 1.00 28.20 335 LYS A N 1
ATOM 2660 C CA . LYS A 1 335 ? -42.306 22.813 14.098 1.00 28.20 335 LYS A CA 1
ATOM 2661 C C . LYS A 1 335 ? -42.145 23.499 12.726 1.00 28.20 335 LYS A C 1
ATOM 2663 O O . LYS A 1 335 ? -42.198 24.712 12.650 1.00 28.20 335 LYS A O 1
ATOM 2668 N N . ASP A 1 336 ? -42.148 22.671 11.672 1.00 31.09 336 ASP A N 1
ATOM 2669 C CA . ASP A 1 336 ? -43.187 22.607 10.612 1.00 31.09 336 ASP A CA 1
ATOM 2670 C C . ASP A 1 336 ? -42.946 21.334 9.758 1.00 31.09 336 ASP A C 1
ATOM 2672 O O . ASP A 1 336 ? -41.860 21.118 9.234 1.00 31.09 336 ASP A O 1
ATOM 2676 N N . GLN A 1 337 ? -43.753 20.269 9.895 1.00 30.84 337 GLN A N 1
ATOM 2677 C CA . GLN A 1 337 ? -44.918 19.903 9.056 1.00 30.84 337 GLN A CA 1
ATOM 2678 C C . GLN A 1 337 ? -44.649 19.916 7.535 1.00 30.84 337 GLN A C 1
ATOM 2680 O O . GLN A 1 337 ? -44.498 20.958 6.922 1.00 30.84 337 GLN A O 1
ATOM 2685 N N . LYS A 1 338 ? -44.469 18.722 6.942 1.00 29.47 338 LYS A N 1
ATOM 2686 C CA . LYS A 1 338 ? -45.458 17.967 6.124 1.00 29.47 338 LYS A CA 1
ATOM 2687 C C . LYS A 1 338 ? -45.801 18.623 4.778 1.00 29.47 338 LYS A C 1
ATOM 2689 O O . LYS A 1 338 ? -46.479 19.629 4.785 1.00 29.47 338 LYS A O 1
ATOM 2694 N N . PHE A 1 339 ? -45.480 17.949 3.667 1.00 28.62 339 PHE A N 1
ATOM 2695 C CA . PHE A 1 339 ? -46.364 17.636 2.517 1.00 28.62 339 PHE A CA 1
ATOM 2696 C C . PHE A 1 339 ? -45.548 16.738 1.544 1.00 28.62 339 PHE A C 1
ATOM 2698 O O . PHE A 1 339 ? -44.486 17.141 1.097 1.00 28.62 339 PHE A O 1
ATOM 2705 N N . ASN A 1 340 ? -45.799 15.424 1.464 1.00 29.12 340 ASN A N 1
ATOM 2706 C CA . ASN A 1 340 ? -46.764 14.703 0.608 1.00 29.12 340 ASN A CA 1
ATOM 2707 C C . ASN A 1 340 ? -46.254 14.447 -0.829 1.00 29.12 340 ASN A C 1
ATOM 2709 O O . ASN A 1 340 ? -45.882 15.390 -1.515 1.00 29.12 340 ASN A O 1
ATOM 2713 N N . GLY A 1 341 ? -46.328 13.196 -1.312 1.00 28.78 341 GLY A N 1
ATOM 2714 C CA . GLY A 1 341 ? -46.241 12.923 -2.756 1.00 28.78 341 GLY A CA 1
ATOM 2715 C C . GLY A 1 341 ? -45.748 11.540 -3.183 1.00 28.78 341 GLY A C 1
ATOM 2716 O O . GLY A 1 341 ? -44.601 11.385 -3.575 1.00 28.78 341 GLY A O 1
ATOM 2717 N N . GLN A 1 342 ? -46.644 10.552 -3.165 1.00 31.80 342 GLN A N 1
ATOM 2718 C CA . GLN A 1 342 ? -46.515 9.253 -3.840 1.00 31.80 342 GLN A CA 1
ATOM 2719 C C . GLN A 1 342 ? -46.380 9.375 -5.373 1.00 31.80 342 GLN A C 1
ATOM 2721 O O . GLN A 1 342 ? -47.061 10.210 -5.968 1.00 31.80 342 GLN A O 1
ATOM 2726 N N . LYS A 1 343 ? -45.619 8.448 -5.985 1.00 32.41 343 LYS A N 1
ATOM 2727 C CA . LYS A 1 343 ? -45.762 7.784 -7.318 1.00 32.41 343 LYS A CA 1
ATOM 2728 C C . LYS A 1 343 ? -44.362 7.308 -7.760 1.00 32.41 343 LYS A C 1
ATOM 2730 O O . LYS A 1 343 ? -43.405 8.026 -7.538 1.00 32.41 343 LYS A O 1
ATOM 2735 N N . SER A 1 344 ? -44.111 6.165 -8.393 1.00 33.81 344 SER A N 1
ATOM 2736 C CA . SER A 1 344 ? -44.933 5.162 -9.066 1.00 33.81 344 SER A CA 1
ATOM 2737 C C . SER A 1 344 ? -44.095 3.885 -9.233 1.00 33.81 344 SER A C 1
ATOM 2739 O O . SER A 1 344 ? -42.876 3.949 -9.359 1.00 33.81 344 SER A O 1
ATOM 2741 N N . GLN A 1 345 ? -44.785 2.748 -9.276 1.00 36.44 345 GLN A N 1
ATOM 2742 C CA . GLN A 1 345 ? -44.313 1.462 -9.786 1.00 36.44 345 GLN A CA 1
ATOM 2743 C C . GLN A 1 345 ? -44.008 1.498 -11.302 1.00 36.44 345 GLN A C 1
ATOM 2745 O O . GLN A 1 345 ? -44.457 2.412 -11.997 1.00 36.44 345 GLN A O 1
ATOM 2750 N N . LEU A 1 346 ? -43.392 0.395 -11.767 1.00 34.12 346 LEU A N 1
ATOM 2751 C CA . LEU A 1 346 ? -43.193 -0.087 -13.151 1.00 34.12 346 LEU A CA 1
ATOM 2752 C C . LEU A 1 346 ? -42.011 0.583 -13.878 1.00 34.12 346 LEU A C 1
ATOM 2754 O O . LEU A 1 346 ? -41.911 1.799 -13.914 1.00 34.12 346 LEU A O 1
ATOM 2758 N N . ILE A 1 347 ? -41.058 -0.161 -14.449 1.00 36.41 347 ILE A N 1
ATOM 2759 C CA . ILE A 1 347 ? -41.226 -0.988 -15.657 1.00 36.41 347 ILE A CA 1
ATOM 2760 C C . ILE A 1 347 ? -40.176 -2.123 -15.696 1.00 36.41 347 ILE A C 1
ATOM 2762 O O . ILE A 1 347 ? -39.008 -1.921 -15.378 1.00 36.41 347 ILE A O 1
ATOM 2766 N N . LYS A 1 348 ? -40.634 -3.309 -16.123 1.00 43.38 348 LYS A N 1
ATOM 2767 C CA . LYS A 1 348 ? -39.842 -4.452 -16.602 1.00 43.38 348 LYS A CA 1
ATOM 2768 C C . LYS A 1 348 ? -39.173 -4.122 -17.943 1.00 43.38 348 LYS A C 1
ATOM 2770 O O . LYS A 1 348 ? -39.863 -3.608 -18.820 1.00 43.38 348 LYS A O 1
ATOM 2775 N N . ASN A 1 349 ? -37.917 -4.518 -18.121 1.00 49.34 349 ASN A N 1
ATOM 2776 C CA . ASN A 1 349 ? -37.444 -5.363 -19.229 1.00 49.34 349 ASN A CA 1
ATOM 2777 C C . ASN A 1 349 ? -35.991 -5.761 -18.991 1.00 49.34 349 ASN A C 1
ATOM 2779 O O . ASN A 1 349 ? -35.195 -4.855 -18.661 1.00 49.34 349 ASN A O 1
#

Radius of gyration: 34.6 Å; chains: 1; bounding box: 110×78×93 Å

pLDDT: mean 76.66, std 25.66, range [26.45, 98.5]

Sequence (349 aa):
MLHHHDKIERNSILLLILTVIVISIGGIVEIVPLFRLETTIEKVEGMRPYTPLELAGAKIYKREGCYGCHSQQVRVLRDEVERYGHYSIAAESMYDYPFQWGSKRTGPDLARLGGKYSDEWHTRHLINPRDVVPESIMPGYKFLISRDAQLNTIGDDMMVLRRLGVPYDDLMIQNAVSDAVVQASTDRDSDGLLKRYGKKVAIRDFDGNPQKVSEMDALVSYLQVLGTLVDFSNFEPIGYQKKSTQEKLTEQKNLNQAQSNQSNKANELNSKSTDNKAIINKNPDDKGLTNSENKDLKKINSVDPDKKNNNNLSDKKNDKDNKNLNPNSENKNSKDQKFNGQKSQLIKN

Secondary structure (DSSP, 8-state):
-GGGHHHHHT-HHHHHHHHHHHHHHHHHHHHTGGGT-TTSS---TT--PPPHHHHHHHHHHHHTTGGGT------S-HHHHHHHSSPP-GGGGTT-SS----S--SS---TT-TTTS-HHHHHHHHH-GGGT-TT--PPP-GGGGTSBP--TTHHHHHHHHHHTT----HHHHHTHHHHHHHHT-SSS--HHHHHHH-TT---S-SSS-TTS-BHHHHHHHHHHHTTTS--GGG---TT-----HHHHHHHHHHHHHHHHHHHHHHHHHHHHHHHHHHHTTS-------------S--SS-------------------------------------------------